Protein AF-A0A939YBM3-F1 (afdb_monomer)

pLDDT: mean 76.6, std 18.91, range [32.19, 98.06]

Foldseek 3Di:
DDPVVVVVVVVVVPPDDDDDPVPVVVVVVVVVVVVVVVVVVVVVVVVVVVVVVVVVVVVVVPDPVVVVVVVVVVVVVVVVVVVVVVPPAWDAAPPPRDIHGNPDQADPPPRHGGPNPPPPDDPDDDDDPPDPVDPPDDPQQPQPVDFLLVLLVVLCVPVPVQKDKDAFADLVVLVDDDQAGTFRMWIDHPNHTQETEHADEPCRCVDPRHVSSCVSCVVSVHYYYYDYRPGSNGSVNSNVVVVVRD

Sequence (246 aa):
MSFFDKLIKSFTNKVVDDATDKAAKAAAEEAEKKFKQDLAEAAKSAKEAEAAMDEAGKAASDIPEDDWKKAMDALKKLSELSNANASAGTKKCPACGDTVKASCKFCPSCGAPMPAAAEKPAEKPAAAPVYDEDEDVDPMYRYDGREVDDKLREVLASEFPAYTFRENVSPTEIGGTGKFMNYSFAVYKDGAPKLFMMIIGKTTTSHREYRWSKEQAQKAGVTMLNFMRHEPNSVLYIKDRLHKYL

Solvent-accessible surface area (backbone atoms only — not comparable to full-atom values): 14964 Å² total; per-residue (Å²): 136,62,74,65,62,56,53,55,57,60,57,66,75,72,75,84,85,83,90,61,76,71,59,55,53,52,52,52,53,50,51,52,52,49,51,54,49,54,53,51,50,51,52,48,53,50,52,53,51,51,52,51,51,53,51,52,49,51,58,60,70,70,55,55,71,70,58,55,50,51,52,52,51,51,53,51,52,51,52,51,53,53,59,61,65,70,63,86,48,67,40,67,38,94,88,79,62,51,83,36,57,60,86,48,65,46,38,92,87,78,64,48,73,40,82,74,78,76,73,74,78,80,78,75,78,75,76,74,78,81,70,74,90,64,96,74,75,63,81,79,67,64,79,80,85,68,57,64,70,59,48,48,52,51,46,46,62,70,77,37,70,86,44,52,74,44,67,65,38,53,52,52,83,70,74,45,88,75,76,61,44,55,28,47,32,36,33,24,48,96,86,41,75,49,37,36,31,35,74,34,59,96,64,44,79,77,36,66,30,43,49,49,30,51,52,46,34,52,74,65,72,27,50,75,47,79,45,55,70,89,50,82,68,29,65,66,58,50,48,57,56,46,67,75,71,109

Secondary structure (DSSP, 8-state):
--HHHHHHHHHHTTS--SS-HHHHHHHHHHHHHHHHHHHHHHHHHHHHHHHHHHHHHHHHHTS-HHHHHHHHHHHHHHHHHHHHHTTS-EEE-TTT--EEETT-SB-TTT-PBPPP--PPP-------------S---GGG------HHHHHHHHHHHH-TTSEEEEEE-GGGGT--S--PPEEEEEEETTEEEEEEEEE-TTGGGSHHHHHHHHHHHHTT-EEEEEETTS---HHHHHHHHHTT-

Nearest PDB structures (foldseek):
  7mns-assembly1_B  TM=8.667E-01  e=4.311E-01  Homo sapiens
  7mnt-assembly1_B  TM=7.925E-01  e=5.228E-01  Homo sapiens
  9e7f-assembly1_Ag  TM=6.690E-01  e=8.743E-01  Pyrobaculum calidifontis JCM 11548
  9dby-assembly1_M  TM=6.412E-01  e=1.559E+00  Homo sapiens
  8fz9-assembly2_B  TM=8.067E-01  e=1.462E+00  Bacillus cereus

Mean predicted aligned error: 21.18 Å

Structure (mmCIF, N/CA/C/O backbone):
data_AF-A0A939YBM3-F1
#
_entry.id   AF-A0A939YBM3-F1
#
loop_
_atom_site.group_PDB
_atom_site.id
_atom_site.type_symbol
_atom_site.label_atom_id
_atom_site.label_alt_id
_atom_site.label_comp_id
_atom_site.label_asym_id
_atom_site.label_entity_id
_atom_site.label_seq_id
_atom_site.pdbx_PDB_ins_code
_atom_site.Cartn_x
_atom_site.Cartn_y
_atom_site.Cartn_z
_atom_site.occupancy
_atom_site.B_iso_or_equiv
_atom_site.auth_seq_id
_atom_site.auth_comp_id
_atom_site.auth_asym_id
_atom_site.auth_atom_id
_atom_site.pdbx_PDB_model_num
ATOM 1 N N . MET A 1 1 ? -0.509 31.387 51.581 1.00 49.47 1 MET A N 1
ATOM 2 C CA . MET A 1 1 ? 0.525 30.594 50.876 1.00 49.47 1 MET A CA 1
ATOM 3 C C . MET A 1 1 ? -0.118 29.299 50.423 1.00 49.47 1 MET A C 1
ATOM 5 O O . MET A 1 1 ? -0.698 28.609 51.256 1.00 49.47 1 MET A O 1
ATOM 9 N N . SER A 1 2 ? -0.149 29.070 49.111 1.00 61.97 2 SER A N 1
ATOM 10 C CA . SER A 1 2 ? -1.060 28.112 48.481 1.00 61.97 2 SER A CA 1
ATOM 11 C C . SER A 1 2 ? -0.582 26.671 48.658 1.00 61.97 2 SER A C 1
ATOM 13 O O . SER A 1 2 ? 0.609 26.381 48.594 1.00 61.97 2 SER A O 1
ATOM 15 N N . PHE A 1 3 ? -1.527 25.760 48.870 1.00 56.00 3 PHE A N 1
ATOM 16 C CA . PHE A 1 3 ? -1.333 24.312 49.010 1.00 56.00 3 PHE A CA 1
ATOM 17 C C . PHE A 1 3 ? -0.525 23.693 47.847 1.00 56.00 3 PHE A C 1
ATOM 19 O O . PHE A 1 3 ? 0.223 22.737 48.043 1.00 56.00 3 PHE A O 1
ATOM 26 N N . PHE A 1 4 ? -0.582 24.318 46.668 1.00 55.09 4 PHE A N 1
ATOM 27 C CA . PHE A 1 4 ? 0.204 23.960 45.486 1.00 55.09 4 PHE A CA 1
ATOM 28 C C . PHE A 1 4 ? 1.723 24.148 45.660 1.00 55.09 4 PHE A C 1
ATOM 30 O O . PHE A 1 4 ? 2.489 23.314 45.184 1.00 55.09 4 PHE A O 1
ATOM 37 N N . ASP A 1 5 ? 2.177 25.159 46.413 1.00 57.41 5 ASP A N 1
ATOM 38 C CA . ASP A 1 5 ? 3.614 25.384 46.664 1.00 57.41 5 ASP A CA 1
ATOM 39 C C . ASP A 1 5 ? 4.226 24.289 47.543 1.00 57.41 5 ASP A C 1
ATOM 41 O O . ASP A 1 5 ? 5.408 23.960 47.421 1.00 57.41 5 ASP A O 1
ATOM 45 N N . LYS A 1 6 ? 3.420 23.694 48.432 1.00 60.22 6 LYS A N 1
ATOM 46 C CA . LYS A 1 6 ? 3.851 22.554 49.252 1.00 60.22 6 LYS A CA 1
ATOM 47 C C . LYS A 1 6 ? 3.913 21.265 48.433 1.00 60.22 6 LYS A C 1
ATOM 49 O O . LYS A 1 6 ? 4.812 20.460 48.653 1.00 60.22 6 LYS A O 1
ATOM 54 N N . LEU A 1 7 ? 3.015 21.100 47.461 1.00 58.31 7 LEU A N 1
ATOM 55 C CA . LEU A 1 7 ? 3.013 19.960 46.540 1.00 58.31 7 LEU A CA 1
ATOM 56 C C . LEU A 1 7 ? 4.212 19.992 45.585 1.00 58.31 7 LEU A C 1
ATOM 58 O O . LEU A 1 7 ? 4.885 18.976 45.424 1.00 58.31 7 LEU A O 1
ATOM 62 N N . ILE A 1 8 ? 4.547 21.166 45.041 1.00 58.09 8 ILE A N 1
ATOM 63 C CA . ILE A 1 8 ? 5.714 21.339 44.162 1.00 58.09 8 ILE A CA 1
ATOM 64 C C . ILE A 1 8 ? 7.020 21.097 44.934 1.00 58.09 8 ILE A C 1
ATOM 66 O O . ILE A 1 8 ? 7.893 20.382 44.441 1.00 58.09 8 ILE A O 1
ATOM 70 N N . LYS A 1 9 ? 7.134 21.601 46.173 1.00 57.06 9 LYS A N 1
ATOM 71 C CA . LYS A 1 9 ? 8.309 21.355 47.034 1.00 57.06 9 LYS A CA 1
ATOM 72 C C . LYS A 1 9 ? 8.440 19.904 47.501 1.00 57.06 9 LYS A C 1
ATOM 74 O O . LYS A 1 9 ? 9.553 19.441 47.728 1.00 57.06 9 LYS A O 1
ATOM 79 N N . SER A 1 10 ? 7.334 19.168 47.622 1.00 52.31 10 SER A N 1
ATOM 80 C CA . SER A 1 10 ? 7.382 17.744 47.975 1.00 52.31 10 SER A CA 1
ATOM 81 C C . SER A 1 10 ? 7.779 16.853 46.794 1.00 52.31 10 SER A C 1
ATOM 83 O O . SER A 1 10 ? 8.322 15.776 47.025 1.00 52.31 10 SER A O 1
ATOM 85 N N . PHE A 1 11 ? 7.534 17.285 45.551 1.00 46.59 11 PHE A N 1
ATOM 86 C CA . PHE A 1 11 ? 7.941 16.547 44.349 1.00 46.59 11 PHE A CA 1
ATOM 87 C C . PHE A 1 11 ? 9.395 16.814 43.939 1.00 46.59 11 PHE A C 1
ATOM 89 O O . PHE A 1 11 ? 10.042 15.933 43.382 1.00 46.59 11 PHE A O 1
ATOM 96 N N . THR A 1 12 ? 9.943 17.988 44.264 1.00 46.62 12 THR A N 1
ATOM 97 C CA . THR A 1 12 ? 11.345 18.326 43.952 1.00 46.62 12 THR A CA 1
ATOM 98 C C . THR A 1 12 ? 12.361 17.628 44.859 1.00 46.62 12 THR A C 1
ATOM 100 O O . THR A 1 12 ? 13.500 17.449 44.451 1.00 46.62 12 THR A O 1
ATOM 103 N N . ASN A 1 13 ? 11.954 17.142 46.035 1.00 46.09 13 ASN A N 1
ATOM 104 C CA . ASN A 1 13 ? 12.838 16.396 46.940 1.00 46.09 13 ASN A CA 1
ATOM 105 C C . ASN A 1 13 ? 12.847 14.873 46.708 1.00 46.09 13 ASN A C 1
ATOM 107 O O . ASN A 1 13 ? 13.361 14.141 47.550 1.00 46.09 13 ASN A O 1
ATOM 111 N N . LYS A 1 14 ? 12.288 14.371 45.595 1.00 45.28 14 LYS A N 1
ATOM 112 C CA . LYS A 1 14 ? 12.284 12.926 45.296 1.00 45.28 14 LYS A CA 1
ATOM 113 C C . LYS A 1 14 ? 12.665 12.560 43.859 1.00 45.28 14 LYS A C 1
ATOM 115 O O . LYS A 1 14 ? 12.187 11.554 43.347 1.00 45.28 14 LYS A O 1
ATOM 120 N N . VAL A 1 15 ? 13.532 13.351 43.224 1.00 39.66 15 VAL A N 1
ATOM 121 C CA . VAL A 1 15 ? 14.290 12.921 42.035 1.00 39.66 15 VAL A CA 1
ATOM 122 C C . VAL A 1 15 ? 15.682 13.553 42.070 1.00 39.66 15 VAL A C 1
ATOM 124 O O . VAL A 1 15 ? 16.022 14.380 41.237 1.00 39.66 15 VAL A O 1
ATOM 127 N N . VAL A 1 16 ? 16.482 13.184 43.066 1.00 41.38 16 VAL A N 1
ATOM 128 C CA . VAL A 1 16 ? 17.933 13.084 42.884 1.00 41.38 16 VAL A CA 1
ATOM 129 C C . VAL A 1 16 ? 18.364 11.858 43.672 1.00 41.38 16 VAL A C 1
ATOM 131 O O . VAL A 1 16 ? 18.653 11.962 44.854 1.00 41.38 16 VAL A O 1
ATOM 134 N N . ASP A 1 17 ? 18.329 10.706 43.010 1.00 40.97 17 ASP A N 1
ATOM 135 C CA . ASP A 1 17 ? 19.323 9.663 43.223 1.00 40.97 17 ASP A CA 1
ATOM 136 C C . ASP A 1 17 ? 19.681 9.067 41.852 1.00 40.97 17 ASP A C 1
ATOM 138 O O . ASP A 1 17 ? 18.882 8.411 41.188 1.00 40.97 17 ASP A O 1
ATOM 142 N N . ASP A 1 18 ? 20.917 9.396 41.483 1.00 39.72 18 ASP A N 1
ATOM 143 C CA . ASP A 1 18 ? 21.893 8.674 40.672 1.00 39.72 18 ASP A CA 1
ATOM 144 C C . ASP A 1 18 ? 21.919 8.713 39.124 1.00 39.72 18 ASP A C 1
ATOM 146 O O . ASP A 1 18 ? 21.023 8.275 38.409 1.00 39.72 18 ASP A O 1
ATOM 150 N N . ALA A 1 19 ? 23.091 9.175 38.658 1.00 45.78 19 ALA A N 1
ATOM 151 C CA . ALA A 1 19 ? 23.739 9.073 37.347 1.00 45.78 19 ALA A CA 1
ATOM 152 C C . ALA A 1 19 ? 23.055 9.674 36.091 1.00 45.78 19 ALA A C 1
ATOM 154 O O . ALA A 1 19 ? 22.265 9.004 35.435 1.00 45.78 19 ALA A O 1
ATOM 155 N N . THR A 1 20 ? 23.492 10.885 35.670 1.00 49.16 20 THR A N 1
ATOM 156 C CA . THR A 1 20 ? 23.921 11.278 34.280 1.00 49.16 20 THR A CA 1
ATOM 157 C C . THR A 1 20 ? 23.831 12.787 33.925 1.00 49.16 20 THR A C 1
ATOM 159 O O . THR A 1 20 ? 23.745 13.154 32.756 1.00 49.16 20 THR A O 1
ATOM 162 N N . ASP A 1 21 ? 23.963 13.725 34.866 1.00 57.09 21 ASP A N 1
ATOM 163 C CA . ASP A 1 21 ? 23.805 15.163 34.540 1.00 57.09 21 ASP A CA 1
ATOM 164 C C . ASP A 1 21 ? 24.901 15.787 33.641 1.00 57.09 21 ASP A C 1
ATOM 166 O O . ASP A 1 21 ? 24.661 16.754 32.917 1.00 57.09 21 ASP A O 1
ATOM 170 N N . LYS A 1 22 ? 26.123 15.238 33.620 1.00 56.34 22 LYS A N 1
ATOM 171 C CA . LYS A 1 22 ? 27.228 15.826 32.832 1.00 56.34 22 LYS A CA 1
ATOM 172 C C . LYS A 1 22 ? 27.225 15.394 31.358 1.00 56.34 22 LYS A C 1
ATOM 174 O O . LYS A 1 22 ? 27.637 16.167 30.496 1.00 56.34 22 LYS A O 1
ATOM 179 N N . ALA A 1 23 ? 26.732 14.188 31.068 1.00 55.66 23 ALA A N 1
ATOM 180 C CA . ALA A 1 23 ? 26.641 13.648 29.710 1.00 55.66 23 ALA A CA 1
ATOM 181 C C . ALA A 1 23 ? 25.424 14.203 28.952 1.00 55.66 23 ALA A C 1
ATOM 183 O O . ALA A 1 23 ? 25.541 14.540 27.778 1.00 55.66 23 ALA A O 1
ATOM 184 N N . ALA A 1 24 ? 24.287 14.383 29.634 1.00 56.78 24 ALA A N 1
ATOM 185 C CA . ALA A 1 24 ? 23.080 14.951 29.033 1.00 56.78 24 ALA A CA 1
ATOM 186 C C . ALA A 1 24 ? 23.275 16.414 28.594 1.00 56.78 24 ALA A C 1
ATOM 188 O O . ALA A 1 24 ? 22.814 16.812 27.526 1.00 56.78 24 ALA A O 1
ATOM 189 N N . LYS A 1 25 ? 24.017 17.206 29.381 1.00 61.66 25 LYS A N 1
ATOM 190 C CA . LYS A 1 25 ? 24.296 18.612 29.060 1.00 61.66 25 LYS A CA 1
ATOM 191 C C . LYS A 1 25 ? 25.280 18.766 27.895 1.00 61.66 25 LYS A C 1
ATOM 193 O O . LYS A 1 25 ? 25.045 19.590 27.020 1.00 61.66 25 LYS A O 1
ATOM 198 N N . ALA A 1 26 ? 26.317 17.925 27.841 1.00 64.88 26 ALA A N 1
ATOM 199 C CA . ALA A 1 26 ? 27.248 17.878 26.712 1.00 64.88 26 ALA A CA 1
ATOM 200 C C . ALA A 1 26 ? 26.564 17.402 25.416 1.00 64.88 26 ALA A C 1
ATOM 202 O O . ALA A 1 26 ? 26.774 17.993 24.360 1.00 64.88 26 ALA A O 1
ATOM 203 N N . ALA A 1 27 ? 25.680 16.400 25.503 1.00 62.81 27 ALA A N 1
ATOM 204 C CA . ALA A 1 27 ? 24.913 15.909 24.359 1.00 62.81 27 ALA A CA 1
ATOM 205 C C . ALA A 1 27 ? 23.913 16.951 23.822 1.00 62.81 27 ALA A C 1
ATOM 207 O O . ALA A 1 27 ? 23.711 17.042 22.613 1.00 62.81 27 ALA A O 1
ATOM 208 N N . ALA A 1 28 ? 23.312 17.765 24.698 1.00 66.25 28 ALA A N 1
ATOM 209 C CA . ALA A 1 28 ? 22.432 18.858 24.288 1.00 66.25 28 ALA A CA 1
ATOM 210 C C . ALA A 1 28 ? 23.196 19.979 23.556 1.00 66.25 28 ALA A C 1
ATOM 212 O O . ALA A 1 28 ? 22.730 20.473 22.530 1.00 66.25 28 ALA A O 1
ATOM 213 N N . GLU A 1 29 ? 24.389 20.338 24.037 1.00 74.94 29 GLU A N 1
ATOM 214 C CA . GLU A 1 29 ? 25.248 21.360 23.421 1.00 74.94 29 GLU A CA 1
ATOM 215 C C . GLU A 1 29 ? 25.800 20.898 22.058 1.00 74.94 29 GLU A C 1
ATOM 217 O O . GLU A 1 29 ? 25.858 21.666 21.093 1.00 74.94 29 GLU A O 1
ATOM 222 N N . GLU A 1 30 ? 26.140 19.611 21.944 1.00 76.31 30 GLU A N 1
ATOM 223 C CA . GLU A 1 30 ? 26.577 18.992 20.693 1.00 76.31 30 GLU A CA 1
ATOM 224 C C . GLU A 1 30 ? 25.433 18.886 19.670 1.00 76.31 30 GLU A C 1
ATOM 226 O O . GLU A 1 30 ? 25.630 19.192 18.490 1.00 76.31 30 GLU A O 1
ATOM 231 N N . ALA A 1 31 ? 24.217 18.549 20.115 1.00 76.19 31 ALA A N 1
ATOM 232 C CA . ALA A 1 31 ? 23.029 18.533 19.265 1.00 76.19 31 ALA A CA 1
ATOM 233 C C . ALA A 1 31 ? 22.668 19.933 18.739 1.00 76.19 31 ALA A C 1
ATOM 235 O O . ALA A 1 31 ? 22.334 20.078 17.562 1.00 76.19 31 ALA A O 1
ATOM 236 N N . GLU A 1 32 ? 22.788 20.976 19.566 1.00 80.50 32 GLU A N 1
ATOM 237 C CA . GLU A 1 32 ? 22.545 22.360 19.143 1.00 80.50 32 GLU A CA 1
ATOM 238 C C . GLU A 1 32 ? 23.589 22.834 18.120 1.00 80.50 32 GLU A C 1
ATOM 240 O O . GLU A 1 32 ? 23.249 23.474 17.119 1.00 80.50 32 GLU A O 1
ATOM 245 N N . LYS A 1 33 ? 24.865 22.484 18.329 1.00 85.62 33 LYS A N 1
ATOM 246 C CA . LYS A 1 33 ? 25.942 22.798 17.383 1.00 85.62 33 LYS A CA 1
ATOM 247 C C . LYS A 1 33 ? 25.729 22.100 16.041 1.00 85.62 33 LYS A C 1
ATOM 249 O O . LYS A 1 33 ? 25.867 22.747 15.003 1.00 85.62 33 LYS A O 1
ATOM 254 N N . LYS A 1 34 ? 25.349 20.820 16.062 1.00 85.88 34 LYS A N 1
ATOM 255 C CA . LYS A 1 34 ? 25.045 20.049 14.854 1.00 85.88 34 LYS A CA 1
ATOM 256 C C . LYS A 1 34 ? 23.842 20.626 14.109 1.00 85.88 34 LYS A C 1
ATOM 258 O O . LYS A 1 34 ? 23.932 20.865 12.914 1.00 85.88 34 LYS A O 1
ATOM 263 N N . PHE A 1 35 ? 22.770 20.976 14.818 1.00 81.12 35 PHE A N 1
ATOM 264 C CA . PHE A 1 35 ? 21.595 21.601 14.209 1.00 81.12 35 PHE A CA 1
ATOM 265 C C . PHE A 1 35 ? 21.923 22.945 13.538 1.00 81.12 35 PHE A C 1
ATOM 267 O O . PHE A 1 35 ? 21.452 23.226 12.439 1.00 81.12 35 PHE A O 1
ATOM 274 N N . LYS A 1 36 ? 22.773 23.771 14.162 1.00 86.56 36 LYS A N 1
ATOM 275 C CA . LYS A 1 36 ? 23.248 25.031 13.565 1.00 86.56 36 LYS A CA 1
ATOM 276 C C . LYS A 1 36 ? 24.125 24.803 12.329 1.00 86.56 36 LYS A C 1
ATOM 278 O O . LYS A 1 36 ? 24.042 25.592 11.389 1.00 86.56 36 LYS A O 1
ATOM 283 N N . GLN A 1 37 ? 24.945 23.751 12.319 1.00 85.56 37 GLN A N 1
ATOM 284 C CA . GLN A 1 37 ? 25.736 23.362 11.148 1.00 85.56 37 GLN A CA 1
ATOM 285 C C . GLN A 1 37 ? 24.839 22.880 10.001 1.00 85.56 37 GLN A C 1
ATOM 287 O O . GLN A 1 37 ? 24.958 23.402 8.894 1.00 85.56 37 GLN A O 1
ATOM 292 N N . ASP A 1 38 ? 23.882 21.996 10.286 1.00 86.56 38 ASP A N 1
ATOM 293 C CA . ASP A 1 38 ? 22.931 21.473 9.299 1.00 86.56 38 ASP A CA 1
ATOM 294 C C . ASP A 1 38 ? 22.070 22.604 8.695 1.00 86.56 38 ASP A C 1
ATOM 296 O O . ASP A 1 38 ? 21.838 22.647 7.487 1.00 86.56 38 ASP A O 1
ATOM 300 N N . LEU A 1 39 ? 21.649 23.582 9.511 1.00 84.75 39 LEU A N 1
ATOM 301 C CA . LEU A 1 39 ? 20.911 24.763 9.044 1.00 84.75 39 LEU A CA 1
ATOM 302 C C . LEU A 1 39 ? 21.762 25.654 8.119 1.00 84.75 39 LEU A C 1
ATOM 304 O O . LEU A 1 39 ? 21.254 26.193 7.135 1.00 84.75 39 LEU A O 1
ATOM 308 N N . ALA A 1 40 ? 23.054 25.816 8.419 1.00 86.19 40 ALA A N 1
ATOM 309 C CA . ALA A 1 40 ? 23.971 26.603 7.597 1.00 86.19 40 ALA A CA 1
ATOM 310 C C . ALA A 1 40 ? 24.269 25.920 6.250 1.00 86.19 40 ALA A C 1
ATOM 312 O O . ALA A 1 40 ? 24.340 26.592 5.219 1.00 86.19 40 ALA A O 1
ATOM 313 N N . GLU A 1 41 ? 24.390 24.593 6.238 1.00 83.94 41 GLU A N 1
ATOM 314 C CA . GLU A 1 41 ? 24.587 23.800 5.021 1.00 83.94 41 GLU A CA 1
ATOM 315 C C . GLU A 1 41 ? 23.324 23.775 4.143 1.00 83.94 41 GLU A C 1
ATOM 317 O O . GLU A 1 41 ? 23.394 23.966 2.923 1.00 83.94 41 GLU A O 1
ATOM 322 N N . ALA A 1 42 ? 22.144 23.671 4.761 1.00 74.19 42 ALA A N 1
ATOM 323 C CA . ALA A 1 42 ? 20.861 23.824 4.078 1.00 74.19 42 ALA A CA 1
ATOM 324 C C . ALA A 1 42 ? 20.692 25.231 3.467 1.00 74.19 42 ALA A C 1
ATOM 326 O O . ALA A 1 42 ? 20.237 25.373 2.334 1.00 74.19 42 ALA A O 1
ATOM 327 N N . ALA A 1 43 ? 21.113 26.285 4.173 1.00 82.50 43 ALA A N 1
ATOM 328 C CA . ALA A 1 43 ? 21.073 27.650 3.644 1.00 82.50 43 ALA A CA 1
ATOM 329 C C . ALA A 1 43 ? 22.050 27.862 2.473 1.00 82.50 43 ALA A C 1
ATOM 331 O O . ALA A 1 43 ? 21.748 28.608 1.539 1.00 82.50 43 ALA A O 1
ATOM 332 N N . LYS A 1 44 ? 23.217 27.207 2.500 1.00 83.44 44 LYS A N 1
ATOM 333 C CA . LYS A 1 44 ? 24.198 27.264 1.410 1.00 83.44 44 LYS A CA 1
ATOM 334 C C . LYS A 1 44 ? 23.683 26.557 0.155 1.00 83.44 44 LYS A C 1
ATOM 336 O O . LYS A 1 44 ? 23.694 27.155 -0.916 1.00 83.44 44 LYS A O 1
ATOM 341 N N . SER A 1 45 ? 23.163 25.339 0.303 1.00 74.62 45 SER A N 1
ATOM 342 C CA . SER A 1 45 ? 22.581 24.579 -0.812 1.00 74.62 45 SER A CA 1
ATOM 343 C C . SER A 1 45 ? 21.351 25.265 -1.415 1.00 74.62 45 SER A C 1
ATOM 345 O O . SER A 1 45 ? 21.175 25.236 -2.630 1.00 74.62 45 SER A O 1
ATOM 347 N N . ALA A 1 46 ? 20.545 25.965 -0.608 1.00 74.50 46 ALA A N 1
ATOM 348 C CA . ALA A 1 46 ? 19.441 26.782 -1.113 1.00 74.50 46 ALA A CA 1
ATOM 349 C C . ALA A 1 46 ? 19.923 27.943 -2.006 1.00 74.50 46 ALA A C 1
ATOM 351 O O . ALA A 1 46 ? 19.359 28.157 -3.076 1.00 74.50 46 ALA A O 1
ATOM 352 N N . LYS A 1 47 ? 20.995 28.649 -1.616 1.00 76.88 47 LYS A N 1
ATOM 353 C CA . LYS A 1 47 ? 21.592 29.716 -2.443 1.00 76.88 47 LYS A CA 1
ATOM 354 C C . LYS A 1 47 ? 22.240 29.184 -3.720 1.00 76.88 47 LYS A C 1
ATOM 356 O O . LYS A 1 47 ? 22.148 29.824 -4.761 1.00 76.88 47 LYS A O 1
ATOM 361 N N . GLU A 1 48 ? 22.893 28.027 -3.649 1.00 79.25 48 GLU A N 1
ATOM 362 C CA . GLU A 1 48 ? 23.478 27.368 -4.823 1.00 79.25 48 GLU A CA 1
ATOM 363 C C . GLU A 1 48 ? 22.383 26.907 -5.804 1.00 79.25 48 GLU A C 1
ATOM 365 O O . GLU A 1 48 ? 22.529 27.084 -7.012 1.00 79.25 48 GLU A O 1
ATOM 370 N N . ALA A 1 49 ? 21.250 26.401 -5.303 1.00 67.75 49 ALA A N 1
ATOM 371 C CA . ALA A 1 49 ? 20.095 26.047 -6.127 1.00 67.75 49 ALA A CA 1
ATOM 372 C C . ALA A 1 49 ? 19.430 27.276 -6.771 1.00 67.75 49 ALA A C 1
ATOM 374 O O . ALA A 1 49 ? 19.047 27.219 -7.937 1.00 67.75 49 ALA A O 1
ATOM 375 N N . GLU A 1 50 ? 19.320 28.389 -6.042 1.00 71.69 50 GLU A N 1
ATOM 376 C CA . GLU A 1 50 ? 18.807 29.656 -6.574 1.00 71.69 50 GLU A CA 1
ATOM 377 C C . GLU A 1 50 ? 19.714 30.204 -7.687 1.00 71.69 50 GLU A C 1
ATOM 379 O O . GLU A 1 50 ? 19.223 30.547 -8.761 1.00 71.69 50 GLU A O 1
ATOM 384 N N . ALA A 1 51 ? 21.038 30.183 -7.491 1.00 76.06 51 ALA A N 1
ATOM 385 C CA . ALA A 1 51 ? 22.005 30.567 -8.521 1.00 76.06 51 ALA A CA 1
ATOM 386 C C . ALA A 1 51 ? 21.923 29.665 -9.766 1.00 76.06 51 ALA A C 1
ATOM 388 O O . ALA A 1 51 ? 21.953 30.169 -10.887 1.00 76.06 51 ALA A O 1
ATOM 389 N N . ALA A 1 52 ? 21.746 28.351 -9.585 1.00 68.75 52 ALA A N 1
ATOM 390 C CA . ALA A 1 52 ? 21.575 27.413 -10.693 1.00 68.75 52 ALA A CA 1
ATOM 391 C C . ALA A 1 52 ? 20.258 27.634 -11.462 1.00 68.75 52 ALA A C 1
ATOM 393 O O . ALA A 1 52 ? 20.228 27.479 -12.683 1.00 68.75 52 ALA A O 1
ATOM 394 N N . MET A 1 53 ? 19.170 28.016 -10.780 1.00 67.25 53 MET A N 1
ATOM 395 C CA . MET A 1 53 ? 17.913 28.376 -11.447 1.00 67.25 53 MET A CA 1
ATOM 396 C C . MET A 1 53 ? 18.009 29.711 -12.194 1.00 67.25 53 MET A C 1
ATOM 398 O O . MET A 1 53 ? 17.437 29.830 -13.276 1.00 67.25 53 MET A O 1
ATOM 402 N N . ASP A 1 54 ? 18.760 30.684 -11.673 1.00 71.25 54 ASP A N 1
ATOM 403 C CA . ASP A 1 54 ? 19.006 31.966 -12.347 1.00 71.25 54 ASP A CA 1
ATOM 404 C C . ASP A 1 54 ? 19.908 31.794 -13.587 1.00 71.25 54 ASP A C 1
ATOM 406 O O . ASP A 1 54 ? 19.677 32.400 -14.635 1.00 71.25 54 ASP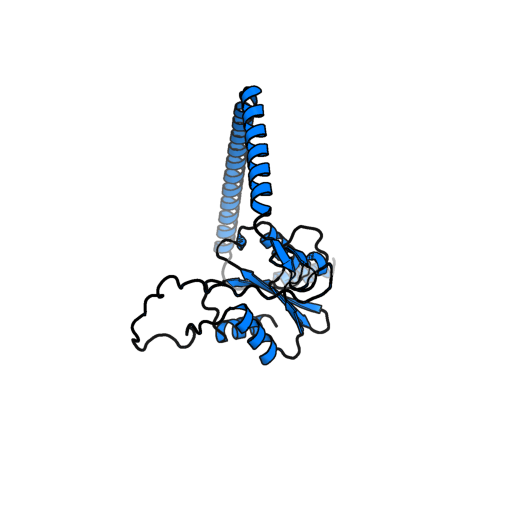 A O 1
ATOM 410 N N . GLU A 1 55 ? 20.901 30.903 -13.514 1.00 66.94 55 GLU A N 1
ATOM 411 C CA . GLU A 1 55 ? 21.768 30.540 -14.642 1.00 66.94 55 GLU A CA 1
ATOM 412 C C . GLU A 1 55 ? 21.012 29.742 -15.719 1.00 66.94 55 GLU A C 1
ATOM 414 O O . GLU A 1 55 ? 21.128 30.041 -16.909 1.00 66.94 55 GLU A O 1
ATOM 419 N N . ALA A 1 56 ? 20.148 28.800 -15.320 1.00 60.78 56 ALA A N 1
ATOM 420 C CA . ALA A 1 56 ? 19.250 28.101 -16.239 1.00 60.78 56 ALA A CA 1
ATOM 421 C C . ALA A 1 56 ? 18.213 29.045 -16.876 1.00 60.78 56 ALA A C 1
ATOM 423 O O . ALA A 1 56 ? 17.867 28.879 -18.046 1.00 60.78 56 ALA A O 1
ATOM 424 N N . GLY A 1 57 ? 17.745 30.054 -16.134 1.00 64.62 57 GLY A N 1
ATOM 425 C CA . GLY A 1 57 ? 16.868 31.107 -16.644 1.00 64.62 57 GLY A CA 1
ATOM 426 C C . GLY A 1 57 ? 17.538 31.959 -17.723 1.00 64.62 57 GLY A C 1
ATOM 427 O O . GLY A 1 57 ? 16.931 32.202 -18.765 1.00 64.62 57 GLY A O 1
ATOM 428 N N . LYS A 1 58 ? 18.809 32.338 -17.524 1.00 66.25 58 LYS A N 1
ATOM 429 C CA . LYS A 1 58 ? 19.614 33.061 -18.529 1.00 66.25 58 LYS A CA 1
ATOM 430 C C . LYS A 1 58 ? 19.881 32.210 -19.770 1.00 66.25 58 LYS A C 1
ATOM 432 O O . LYS A 1 58 ? 19.658 32.668 -20.887 1.00 66.25 58 LYS A O 1
ATOM 437 N N . ALA A 1 59 ? 20.250 30.942 -19.583 1.00 60.22 59 ALA A N 1
ATOM 438 C CA . ALA A 1 59 ? 20.435 30.007 -20.691 1.00 60.2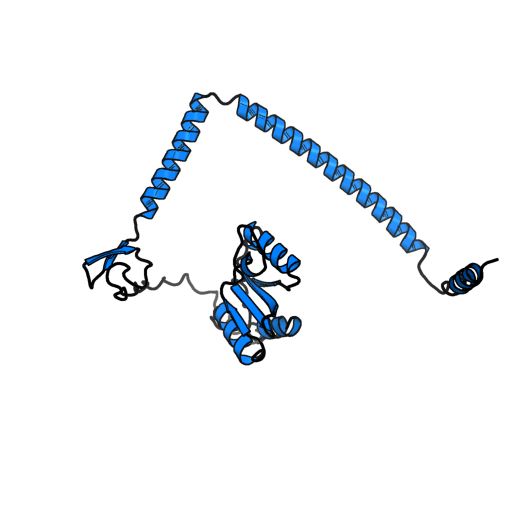2 59 ALA A CA 1
ATOM 439 C C . ALA A 1 59 ? 19.141 29.776 -21.492 1.00 60.22 59 ALA A C 1
ATOM 441 O O . ALA A 1 59 ? 19.206 29.588 -22.701 1.00 60.22 59 ALA A O 1
ATOM 442 N N . ALA A 1 60 ? 17.970 29.818 -20.843 1.00 57.31 60 ALA A N 1
ATOM 443 C CA . ALA A 1 60 ? 16.671 29.730 -21.507 1.00 57.31 60 ALA A CA 1
ATOM 444 C C . ALA A 1 60 ? 16.278 31.023 -22.247 1.00 57.31 60 ALA A C 1
ATOM 446 O O . ALA A 1 60 ? 15.586 30.942 -23.262 1.00 57.31 60 ALA A O 1
ATOM 447 N N . SER A 1 61 ? 16.720 32.199 -21.777 1.00 61.06 61 SER A N 1
ATOM 448 C CA . SER A 1 61 ? 16.470 33.481 -22.454 1.00 61.06 61 SER A CA 1
ATOM 449 C C . SER A 1 61 ? 17.345 33.723 -23.688 1.00 61.06 61 SER A C 1
ATOM 451 O O . SER A 1 61 ? 16.958 34.516 -24.540 1.00 61.06 61 SER A O 1
ATOM 453 N N . ASP A 1 62 ? 18.477 33.023 -23.807 1.00 61.59 62 ASP A N 1
ATOM 454 C CA . ASP A 1 62 ? 19.390 33.113 -24.958 1.00 61.59 62 ASP A CA 1
ATOM 455 C C . ASP A 1 62 ? 19.085 32.087 -26.068 1.00 61.59 62 ASP A C 1
ATOM 457 O O . ASP A 1 62 ? 19.795 32.031 -27.073 1.00 61.59 62 ASP A O 1
ATOM 461 N N . ILE A 1 63 ? 18.034 31.269 -25.922 1.00 61.44 63 ILE A N 1
ATOM 462 C CA . ILE A 1 63 ? 17.618 30.316 -26.962 1.00 61.44 63 ILE A CA 1
ATOM 463 C C . ILE A 1 63 ? 16.909 31.097 -28.080 1.00 61.44 63 ILE A C 1
ATOM 465 O O . ILE A 1 63 ? 15.844 31.669 -27.832 1.00 61.44 63 ILE A O 1
ATOM 469 N N . PRO A 1 64 ? 17.433 31.107 -29.322 1.00 72.56 64 PRO A N 1
ATOM 470 C CA . PRO A 1 64 ? 16.759 31.754 -30.444 1.00 72.56 64 PRO A CA 1
AT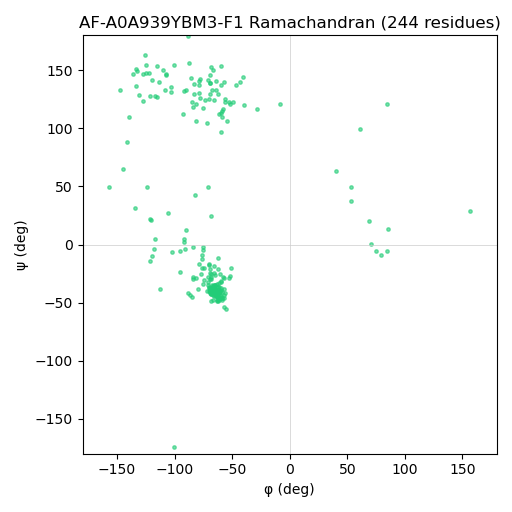OM 471 C C . PRO A 1 64 ? 15.352 31.169 -30.646 1.00 72.56 64 PRO A C 1
ATOM 473 O O . PRO A 1 64 ? 15.169 29.953 -30.571 1.00 72.56 64 PRO A O 1
ATOM 476 N N . GLU A 1 65 ? 14.352 32.006 -30.952 1.00 65.81 65 GLU A N 1
ATOM 477 C CA . GLU A 1 65 ? 12.948 31.571 -31.124 1.00 65.81 65 GLU A CA 1
ATOM 478 C C . GLU A 1 65 ? 12.783 30.412 -32.129 1.00 65.81 65 GLU A C 1
ATOM 480 O O . GLU A 1 65 ? 11.881 29.579 -31.996 1.00 65.81 65 GLU A O 1
ATOM 485 N N . ASP A 1 66 ? 13.676 30.326 -33.117 1.00 71.75 66 ASP A N 1
ATOM 486 C CA . ASP A 1 66 ? 13.697 29.252 -34.110 1.00 71.75 66 ASP A CA 1
ATOM 487 C C . ASP A 1 66 ? 14.102 27.892 -33.526 1.00 71.75 66 ASP A C 1
ATOM 489 O O . ASP A 1 66 ? 13.625 26.856 -33.994 1.00 71.75 66 ASP A O 1
ATOM 493 N N . ASP A 1 67 ? 14.922 27.863 -32.478 1.00 72.75 67 ASP A N 1
ATOM 494 C CA . ASP A 1 67 ? 15.307 26.624 -31.803 1.00 72.75 67 ASP A CA 1
ATOM 495 C C . ASP A 1 67 ? 14.232 26.170 -30.803 1.00 72.75 67 ASP A C 1
ATOM 497 O O . ASP A 1 67 ? 13.996 24.966 -30.665 1.00 72.75 67 ASP A O 1
ATOM 501 N N . TRP A 1 68 ? 13.468 27.104 -30.220 1.00 70.12 68 TRP A N 1
ATOM 502 C CA . TRP A 1 68 ? 12.253 26.779 -29.458 1.00 70.12 68 TRP A CA 1
ATOM 503 C C . TRP A 1 68 ? 11.175 26.142 -30.344 1.00 70.12 68 TRP A C 1
ATOM 505 O O . TRP A 1 68 ? 10.586 25.121 -29.979 1.00 70.12 68 TRP A O 1
ATOM 515 N N . LYS A 1 69 ? 10.951 26.689 -31.548 1.00 79.88 69 LYS A N 1
ATOM 516 C CA . LYS A 1 69 ? 10.025 26.098 -32.530 1.00 79.88 69 LYS A CA 1
ATOM 517 C C . LYS A 1 69 ? 10.453 24.689 -32.931 1.00 79.88 69 LYS A C 1
ATOM 519 O O . LYS A 1 69 ? 9.629 23.780 -32.886 1.00 79.88 69 LYS A O 1
ATOM 524 N N . LYS A 1 70 ? 11.740 24.473 -33.228 1.00 81.62 70 LYS A N 1
ATOM 525 C CA . LYS A 1 70 ? 12.270 23.132 -33.537 1.00 81.62 70 LYS A CA 1
ATOM 526 C C . LYS A 1 70 ? 12.087 22.150 -32.378 1.00 81.62 70 LYS A C 1
ATOM 528 O O . LYS A 1 70 ? 11.731 20.998 -32.619 1.00 81.62 70 LYS A O 1
ATOM 533 N N . ALA A 1 71 ? 12.300 22.585 -31.135 1.00 78.00 71 ALA A N 1
ATOM 534 C CA . ALA A 1 71 ? 12.107 21.744 -29.954 1.00 78.00 71 ALA A CA 1
ATOM 535 C C . ALA A 1 71 ? 10.630 21.364 -29.749 1.00 78.00 71 ALA A C 1
ATOM 537 O O . ALA A 1 71 ? 10.316 20.199 -29.500 1.00 78.00 71 ALA A O 1
ATOM 538 N N . MET A 1 72 ? 9.713 22.319 -29.922 1.00 81.94 72 MET A N 1
ATOM 539 C CA . MET A 1 72 ? 8.270 22.080 -29.827 1.00 81.94 72 MET A CA 1
ATOM 540 C C . MET A 1 72 ? 7.751 21.185 -30.962 1.00 81.94 72 MET A C 1
ATOM 542 O O . MET A 1 72 ? 6.950 20.282 -30.711 1.00 81.94 72 MET A O 1
ATOM 546 N N . ASP A 1 73 ? 8.254 21.362 -32.185 1.00 85.19 73 ASP A N 1
ATOM 547 C CA . ASP A 1 73 ? 7.937 20.494 -33.324 1.00 85.19 73 ASP A CA 1
ATOM 548 C C . ASP A 1 73 ? 8.479 19.073 -33.127 1.00 85.19 73 ASP A C 1
ATOM 550 O O . ASP A 1 73 ? 7.790 18.095 -33.431 1.00 85.19 73 ASP A O 1
ATOM 554 N N . ALA 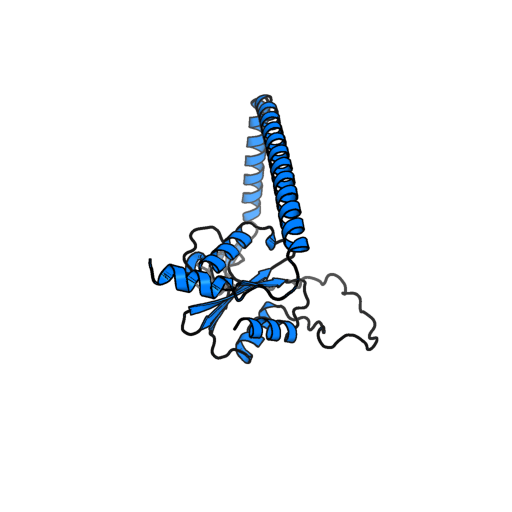A 1 74 ? 9.678 18.927 -32.553 1.00 81.62 74 ALA A N 1
ATOM 555 C CA . ALA A 1 74 ? 10.226 17.625 -32.188 1.00 81.62 74 ALA A CA 1
ATOM 556 C C . ALA A 1 74 ? 9.369 16.928 -31.117 1.00 81.62 74 ALA A C 1
ATOM 558 O O . ALA A 1 74 ? 9.086 15.735 -31.244 1.00 81.62 74 ALA A O 1
ATOM 559 N N . LEU A 1 75 ? 8.891 17.667 -30.108 1.00 83.69 75 LEU A N 1
ATOM 560 C CA . LEU A 1 75 ? 8.009 17.142 -29.061 1.00 83.69 75 LEU A CA 1
ATOM 561 C C . LEU A 1 75 ? 6.659 16.684 -29.634 1.00 83.69 75 LEU A C 1
ATOM 563 O O . LEU A 1 75 ? 6.165 15.601 -29.307 1.00 83.69 75 LEU A O 1
ATOM 567 N N . LYS A 1 76 ? 6.085 17.482 -30.543 1.00 86.62 76 LYS A N 1
ATOM 568 C CA . LYS A 1 76 ? 4.842 17.156 -31.246 1.00 86.62 76 LYS A CA 1
ATOM 569 C C . LYS A 1 76 ? 5.006 15.895 -32.094 1.00 86.62 76 LYS A C 1
ATOM 571 O O . LYS A 1 76 ? 4.209 14.967 -31.958 1.00 86.62 76 LYS A O 1
ATOM 576 N N . LYS A 1 77 ? 6.086 15.799 -32.870 1.00 82.94 77 LYS A N 1
ATOM 577 C CA . LYS A 1 77 ? 6.401 14.624 -33.694 1.00 82.94 77 LYS A CA 1
ATOM 578 C C . LYS A 1 77 ? 6.615 13.361 -32.854 1.00 82.94 77 LYS A C 1
ATOM 580 O O . LYS A 1 77 ? 6.181 12.279 -33.243 1.00 82.94 77 LYS A O 1
ATOM 585 N N . LEU A 1 78 ? 7.220 13.489 -31.670 1.00 78.75 78 LEU A N 1
ATOM 586 C CA . LEU A 1 78 ? 7.366 12.384 -30.719 1.00 78.75 78 LEU A CA 1
ATOM 587 C C . LEU A 1 78 ? 6.001 11.902 -30.194 1.00 78.75 78 LEU A C 1
ATOM 589 O O . LEU A 1 78 ? 5.758 10.698 -30.099 1.00 78.75 78 LEU A O 1
ATOM 593 N N . SER A 1 79 ? 5.089 12.836 -29.902 1.00 76.06 79 SER A N 1
ATOM 594 C CA . SER A 1 79 ? 3.726 12.515 -29.462 1.00 76.06 79 SER A CA 1
ATOM 595 C C . SER A 1 79 ? 2.893 11.838 -30.560 1.00 76.06 79 SER A C 1
ATOM 597 O O . SER A 1 79 ? 2.136 10.908 -30.283 1.00 76.06 79 SER A O 1
ATOM 599 N N . GLU A 1 80 ? 3.085 12.228 -31.822 1.00 78.31 80 GLU A N 1
ATOM 600 C CA . GLU A 1 80 ? 2.426 11.624 -32.984 1.00 78.31 80 GLU A CA 1
ATOM 601 C C . GLU A 1 80 ? 2.926 10.194 -33.240 1.00 78.31 80 GLU A C 1
ATOM 603 O O . GLU A 1 80 ? 2.117 9.291 -33.452 1.00 78.31 80 GLU A O 1
ATOM 608 N N . LEU A 1 81 ? 4.236 9.950 -33.125 1.00 70.44 81 LEU A N 1
ATOM 609 C CA . LEU A 1 81 ? 4.818 8.604 -33.222 1.00 70.44 81 LEU A CA 1
ATOM 610 C C . LEU A 1 81 ? 4.360 7.687 -32.076 1.00 70.44 81 LEU A C 1
ATOM 612 O O . LEU A 1 81 ? 4.055 6.515 -32.300 1.00 70.44 81 LEU A O 1
ATOM 616 N N . SER A 1 82 ? 4.247 8.228 -30.860 1.00 70.12 82 SER A N 1
ATOM 617 C CA . SER A 1 82 ? 3.670 7.538 -29.697 1.00 70.12 82 SER A CA 1
ATOM 618 C C . SER A 1 82 ? 2.220 7.107 -29.953 1.00 70.12 82 SER A C 1
ATOM 620 O O . SER A 1 82 ? 1.852 5.957 -29.710 1.00 70.12 82 SER A O 1
ATOM 622 N N . ASN A 1 83 ? 1.402 8.003 -30.510 1.00 58.44 83 ASN A N 1
ATOM 623 C CA . ASN A 1 83 ? 0.003 7.716 -30.828 1.00 58.44 83 ASN A CA 1
ATOM 624 C C . ASN A 1 83 ? -0.151 6.753 -32.016 1.00 58.44 83 ASN A C 1
ATOM 626 O O . ASN A 1 83 ? -1.062 5.926 -32.015 1.00 58.44 83 ASN A O 1
ATOM 630 N N . ALA A 1 84 ? 0.759 6.787 -32.992 1.00 55.12 84 ALA A N 1
ATOM 631 C CA . ALA A 1 84 ? 0.791 5.816 -34.084 1.00 55.12 84 ALA A CA 1
ATOM 632 C C . ALA A 1 84 ? 1.111 4.394 -33.578 1.00 55.12 84 ALA A C 1
ATOM 634 O O . ALA A 1 84 ? 0.490 3.424 -34.022 1.00 55.12 84 ALA A O 1
ATOM 635 N N . ASN A 1 85 ? 1.997 4.265 -32.583 1.00 49.72 85 ASN A N 1
ATOM 636 C CA . ASN A 1 85 ? 2.362 2.976 -31.986 1.00 49.72 85 ASN A CA 1
ATOM 637 C C . ASN A 1 85 ? 1.287 2.407 -31.029 1.00 49.72 85 ASN A C 1
ATOM 639 O O . ASN A 1 85 ? 1.308 1.225 -30.693 1.00 49.72 85 ASN A O 1
ATOM 643 N N . ALA A 1 86 ? 0.291 3.210 -30.634 1.00 44.78 86 ALA A N 1
ATOM 644 C CA . ALA A 1 86 ? -0.853 2.762 -29.833 1.00 44.78 86 ALA A CA 1
ATOM 645 C C . ALA A 1 86 ? -1.904 1.954 -30.634 1.00 44.78 86 ALA A C 1
ATOM 647 O O . ALA A 1 86 ? -2.861 1.440 -30.049 1.00 44.78 86 ALA A O 1
ATOM 648 N N . SER A 1 87 ? -1.738 1.816 -31.957 1.00 43.50 87 SER A N 1
ATOM 649 C CA . SER A 1 87 ? -2.696 1.136 -32.846 1.00 43.50 87 SER A CA 1
ATOM 650 C C . SER A 1 87 ? -2.389 -0.347 -33.135 1.00 43.50 87 SER A C 1
ATOM 652 O O . SER A 1 87 ? -3.230 -1.047 -33.701 1.00 43.50 87 SER A O 1
ATOM 654 N N . ALA A 1 88 ? -1.254 -0.886 -32.676 1.00 50.22 88 ALA A N 1
ATOM 655 C CA . ALA A 1 88 ? -0.827 -2.267 -32.948 1.00 50.22 88 ALA A CA 1
ATOM 656 C C . ALA A 1 88 ? -1.458 -3.331 -32.016 1.00 50.22 88 ALA A C 1
ATOM 658 O O . ALA A 1 88 ? -0.785 -4.245 -31.543 1.00 50.22 88 ALA A O 1
ATOM 659 N N . GLY A 1 89 ? -2.759 -3.231 -31.727 1.00 60.53 89 GLY A N 1
ATOM 660 C CA . GLY A 1 89 ? -3.416 -4.139 -30.782 1.00 60.53 89 GLY A CA 1
ATOM 661 C C . GLY A 1 89 ? -4.921 -4.274 -30.967 1.00 60.53 89 GLY A C 1
ATOM 662 O O . GLY A 1 89 ? -5.660 -4.153 -29.991 1.00 60.53 89 GLY A O 1
ATOM 663 N N . THR A 1 90 ? -5.399 -4.519 -32.189 1.00 74.88 90 THR A N 1
ATOM 664 C CA . THR A 1 90 ? -6.812 -4.852 -32.447 1.00 74.88 90 THR A CA 1
ATOM 665 C C . THR A 1 90 ? -6.945 -6.235 -33.091 1.00 74.88 90 THR A C 1
ATOM 667 O O . THR A 1 90 ? -6.111 -6.643 -33.893 1.00 74.88 90 THR A O 1
ATOM 670 N N . LYS A 1 91 ? -7.976 -6.991 -32.697 1.00 81.50 91 LYS A N 1
ATOM 671 C CA . LYS A 1 91 ? -8.337 -8.313 -33.230 1.00 81.50 91 LYS A CA 1
ATOM 672 C C . LYS A 1 91 ? -9.809 -8.313 -33.640 1.00 81.50 91 LYS A C 1
ATOM 674 O O . LYS A 1 91 ? -10.627 -7.649 -33.005 1.00 81.50 91 LYS A O 1
ATOM 679 N N . LYS A 1 92 ? -10.165 -9.061 -34.684 1.00 87.69 92 LYS A N 1
ATOM 680 C CA . LYS A 1 92 ? -11.569 -9.208 -35.098 1.00 87.69 92 LYS A CA 1
ATOM 681 C C . LYS A 1 92 ? -12.296 -10.209 -34.206 1.00 87.69 92 LYS A C 1
ATOM 683 O O . LYS A 1 92 ? -11.730 -11.228 -33.812 1.00 87.69 92 LYS A O 1
ATOM 688 N N . CYS A 1 93 ? -13.546 -9.913 -33.879 1.00 84.62 93 CYS A N 1
ATOM 689 C CA . CYS A 1 93 ? -14.422 -10.824 -33.169 1.00 84.62 93 CYS A CA 1
ATOM 690 C C . CYS A 1 93 ? -14.801 -11.987 -34.098 1.00 84.62 93 CYS A C 1
ATOM 692 O O . CYS A 1 93 ? -15.343 -11.733 -35.173 1.00 84.62 93 CYS A O 1
ATOM 694 N N . PRO A 1 94 ? -14.575 -13.250 -33.702 1.00 82.06 94 PRO A N 1
ATOM 695 C CA . PRO A 1 94 ? -14.961 -14.395 -34.524 1.00 82.06 94 PRO A CA 1
ATOM 696 C C . PRO A 1 94 ? -16.483 -14.603 -34.595 1.00 82.06 94 PRO A C 1
ATOM 698 O O . PRO A 1 94 ? -16.945 -15.301 -35.487 1.00 82.06 94 PRO A O 1
ATOM 701 N N . ALA A 1 95 ? -17.260 -14.009 -33.678 1.00 85.69 95 ALA A N 1
ATOM 702 C CA . ALA A 1 95 ? -18.712 -14.179 -33.624 1.00 85.69 95 ALA A CA 1
ATOM 703 C C . ALA A 1 95 ? -19.484 -13.164 -34.486 1.00 85.69 95 ALA A C 1
ATOM 705 O O . ALA A 1 95 ? -20.437 -13.546 -35.154 1.00 85.69 95 ALA A O 1
ATOM 706 N N . CYS A 1 96 ? -19.089 -11.883 -34.486 1.00 86.75 96 CYS A N 1
ATOM 707 C CA . CYS A 1 96 ? -19.793 -10.831 -35.241 1.00 86.75 96 CYS A CA 1
ATOM 708 C C . CYS A 1 96 ? -18.938 -10.118 -36.298 1.00 86.75 96 CYS A C 1
ATOM 710 O O . CYS A 1 96 ? -19.469 -9.345 -37.086 1.00 86.75 96 CYS A O 1
ATOM 712 N N . GLY A 1 97 ? -17.622 -10.348 -36.324 1.00 85.12 97 GLY A N 1
ATOM 713 C CA . GLY A 1 97 ? -16.706 -9.705 -37.270 1.00 85.12 97 GLY A CA 1
ATOM 714 C C . GLY A 1 97 ? -16.192 -8.322 -36.855 1.00 85.12 97 GLY A C 1
ATOM 715 O O . GLY A 1 97 ? -15.297 -7.801 -37.525 1.00 85.12 97 GLY A O 1
ATOM 716 N N . ASP A 1 98 ? -16.680 -7.745 -35.749 1.00 84.88 98 ASP A N 1
ATOM 717 C CA . ASP A 1 98 ? -16.263 -6.408 -35.306 1.00 84.88 98 ASP A CA 1
ATOM 718 C C . ASP A 1 98 ? -14.806 -6.338 -34.862 1.00 84.88 98 ASP A C 1
ATOM 720 O O . ASP A 1 98 ? -14.238 -7.290 -34.328 1.00 84.88 98 ASP A O 1
ATOM 724 N N . THR A 1 99 ? -14.197 -5.169 -35.046 1.00 86.25 99 THR A N 1
ATOM 725 C CA . THR A 1 99 ? -12.814 -4.919 -34.627 1.00 86.25 99 THR A CA 1
ATOM 726 C C . THR A 1 99 ? -12.784 -4.522 -33.155 1.00 86.25 99 THR A C 1
ATOM 728 O O . THR A 1 99 ? -13.354 -3.510 -32.758 1.00 86.25 99 THR A O 1
ATOM 731 N N . VAL A 1 100 ? -12.109 -5.324 -32.333 1.00 83.75 100 VAL A N 1
ATOM 732 C CA . VAL A 1 100 ? -12.056 -5.170 -30.876 1.00 83.75 100 VAL A CA 1
ATOM 733 C C . VAL A 1 100 ? -10.604 -5.022 -30.427 1.00 83.75 100 VAL A C 1
ATOM 735 O O . VAL A 1 100 ? -9.694 -5.606 -31.013 1.00 83.75 100 VAL A O 1
ATOM 738 N N . LYS A 1 101 ? -10.349 -4.262 -29.360 1.00 80.88 101 LYS A N 1
ATOM 739 C CA . LYS A 1 101 ? -9.013 -4.172 -28.756 1.00 80.88 101 LYS A CA 1
ATOM 740 C C . LYS A 1 101 ? -8.539 -5.558 -28.288 1.00 80.88 101 LYS A C 1
ATOM 742 O O . LYS A 1 101 ? -9.304 -6.321 -27.698 1.00 80.88 101 LYS A O 1
ATOM 747 N N . ALA A 1 102 ? -7.274 -5.890 -28.539 1.00 71.12 102 ALA A N 1
ATOM 748 C CA . ALA A 1 102 ? -6.702 -7.219 -28.305 1.00 71.12 102 ALA A CA 1
ATOM 749 C C . ALA A 1 102 ? -6.826 -7.692 -26.843 1.00 71.12 102 ALA A C 1
ATOM 751 O O . ALA A 1 102 ? -6.961 -8.892 -26.603 1.00 71.12 102 ALA A O 1
ATOM 752 N N . SER A 1 103 ? -6.870 -6.750 -25.893 1.00 69.81 103 SER A N 1
ATOM 753 C CA . SER A 1 103 ? -6.989 -6.989 -24.449 1.00 69.81 103 SER A CA 1
ATOM 754 C C . SER A 1 103 ? -8.423 -7.190 -23.935 1.00 69.81 103 SER A C 1
ATOM 756 O O . SER A 1 103 ? -8.615 -7.396 -22.738 1.00 69.81 103 SER A O 1
ATOM 758 N N . CYS A 1 104 ? -9.453 -7.095 -24.782 1.00 69.19 104 CYS A N 1
ATOM 759 C CA . CYS A 1 104 ? -10.838 -7.276 -24.342 1.00 69.19 104 CYS A CA 1
ATOM 760 C C . CYS A 1 104 ? -11.172 -8.767 -24.161 1.00 69.19 104 CYS A C 1
ATOM 762 O O . CYS A 1 104 ? -11.005 -9.561 -25.090 1.00 69.19 104 CYS A O 1
ATOM 764 N N . LYS A 1 105 ? -11.679 -9.132 -22.971 1.00 82.38 105 LYS A N 1
ATOM 765 C CA . LYS A 1 105 ? -12.184 -10.483 -22.642 1.00 82.38 105 LYS A CA 1
ATOM 766 C C . LYS A 1 105 ? -13.513 -10.812 -23.337 1.00 82.38 105 LYS A C 1
ATOM 768 O O . LYS A 1 105 ? -13.761 -11.969 -23.651 1.00 82.38 105 LYS A O 1
ATOM 773 N N . PHE A 1 106 ? -14.326 -9.798 -23.636 1.00 87.44 106 PHE A N 1
ATOM 774 C CA . PHE A 1 106 ? -15.609 -9.922 -24.335 1.00 87.44 106 PHE A CA 1
ATOM 775 C C . PHE A 1 106 ? -15.703 -8.886 -25.457 1.00 87.44 106 PHE A C 1
ATOM 777 O O . PHE A 1 106 ? -15.115 -7.806 -25.356 1.00 87.44 106 PHE A O 1
ATOM 784 N N . CYS A 1 107 ? -16.422 -9.211 -26.531 1.00 88.69 107 CYS A N 1
ATOM 785 C CA . CYS A 1 107 ? -16.710 -8.268 -27.604 1.00 88.69 107 CYS A CA 1
ATOM 786 C C . CYS A 1 107 ? -17.757 -7.247 -27.125 1.00 88.69 107 CYS A C 1
ATOM 788 O O . CYS A 1 107 ? -18.849 -7.655 -26.736 1.00 88.69 107 CYS A O 1
ATOM 790 N N . PRO A 1 108 ? -17.486 -5.934 -27.185 1.00 84.06 108 PRO A N 1
ATOM 791 C CA . PRO A 1 108 ? -18.449 -4.912 -26.771 1.00 84.06 108 PRO A CA 1
ATOM 792 C C . PRO A 1 108 ? -19.648 -4.772 -27.721 1.00 84.06 108 PRO A C 1
ATOM 794 O O . PRO A 1 108 ? -20.651 -4.191 -27.329 1.00 84.06 108 PRO A O 1
ATOM 797 N N . SER A 1 109 ? -19.555 -5.291 -28.949 1.00 86.19 109 SER A N 1
ATOM 798 C CA . SER A 1 109 ? -20.628 -5.196 -29.946 1.00 86.19 109 SER A CA 1
ATOM 799 C C . SER A 1 109 ? -21.648 -6.334 -29.824 1.00 86.19 109 SER A C 1
ATOM 801 O O . SER A 1 109 ? -22.850 -6.099 -29.841 1.00 86.19 109 SER A O 1
ATOM 803 N N . CYS A 1 110 ? -21.185 -7.576 -29.637 1.00 85.44 110 CYS A N 1
ATOM 804 C CA . CYS A 1 110 ? -22.065 -8.753 -29.599 1.00 85.44 110 CYS A CA 1
ATOM 805 C C . CYS A 1 110 ? -22.064 -9.515 -28.265 1.00 85.44 110 CYS A C 1
ATOM 807 O O . CYS A 1 110 ? -22.789 -10.494 -28.123 1.00 85.44 110 CYS A O 1
ATOM 809 N N . GLY A 1 111 ? -21.231 -9.121 -27.297 1.00 81.44 111 GLY A N 1
ATOM 810 C CA . GLY A 1 111 ? -21.123 -9.773 -25.986 1.00 81.44 111 GLY A CA 1
ATOM 811 C C . GLY A 1 111 ? -20.386 -11.118 -25.983 1.00 81.44 111 GLY A C 1
ATOM 812 O O . GLY A 1 111 ? -20.134 -11.665 -24.911 1.00 81.44 111 GLY A O 1
ATOM 813 N N . ALA A 1 112 ? -19.998 -11.653 -27.147 1.00 85.44 112 ALA A N 1
ATOM 814 C CA . ALA A 1 112 ? -19.323 -12.946 -27.227 1.00 85.44 112 ALA A CA 1
ATOM 815 C C . ALA A 1 112 ? -17.950 -12.922 -26.521 1.00 85.44 112 ALA A C 1
ATOM 817 O O . ALA A 1 112 ? -17.211 -11.935 -26.653 1.00 85.44 112 ALA A O 1
ATOM 818 N N . PRO A 1 113 ? -17.568 -13.994 -25.798 1.00 83.00 113 PRO A N 1
ATOM 819 C CA . PRO A 1 113 ? -16.237 -14.108 -25.218 1.00 83.00 113 PRO A CA 1
ATOM 820 C C . PRO A 1 113 ? -15.196 -14.121 -26.336 1.00 83.00 113 PRO A C 1
ATOM 822 O O . PRO A 1 113 ? -15.304 -14.862 -27.313 1.00 83.00 113 PRO A O 1
ATOM 825 N N . MET A 1 114 ? -14.183 -13.273 -26.206 1.00 82.31 114 MET A N 1
ATOM 826 C CA . MET A 1 114 ? -13.086 -13.253 -27.161 1.00 82.31 114 MET A CA 1
ATOM 827 C C . MET A 1 114 ? -12.145 -14.411 -26.829 1.00 82.31 114 MET A C 1
ATOM 829 O O . MET A 1 114 ? -11.831 -14.595 -25.651 1.00 82.31 114 MET A O 1
ATOM 833 N N . PRO A 1 115 ? -11.636 -15.155 -27.827 1.00 69.00 115 PRO A N 1
ATOM 834 C CA . PRO A 1 115 ? -10.622 -16.162 -27.568 1.00 69.00 115 PRO A CA 1
ATOM 835 C C . PRO A 1 115 ? -9.451 -15.475 -26.864 1.00 69.00 115 PRO A C 1
ATOM 837 O O . PRO A 1 115 ? -8.927 -14.453 -27.346 1.00 69.00 115 PRO A O 1
ATOM 840 N N . ALA A 1 116 ? -9.123 -15.982 -25.672 1.00 56.38 116 ALA A N 1
ATOM 841 C CA . ALA A 1 116 ? -7.932 -15.587 -24.946 1.00 56.38 116 ALA A CA 1
ATOM 842 C C . ALA A 1 116 ? -6.774 -15.757 -25.924 1.00 56.38 116 ALA A C 1
ATOM 844 O O . ALA A 1 116 ? -6.624 -16.820 -26.530 1.00 56.38 116 ALA A O 1
ATOM 845 N N . ALA A 1 117 ? -6.028 -14.679 -26.162 1.00 41.44 117 ALA A N 1
ATOM 846 C CA . ALA A 1 117 ? -4.789 -14.815 -26.894 1.00 41.44 117 ALA A CA 1
ATOM 847 C C . ALA A 1 117 ? -3.952 -15.787 -26.065 1.00 41.44 117 ALA A C 1
ATOM 849 O O . ALA A 1 117 ? -3.589 -15.466 -24.937 1.00 41.44 117 ALA A O 1
ATOM 850 N N . ALA A 1 118 ? -3.758 -16.997 -26.589 1.00 39.91 118 ALA A N 1
ATOM 851 C CA . ALA A 1 118 ? -2.749 -17.900 -26.092 1.00 39.91 118 ALA A CA 1
ATOM 852 C C . ALA A 1 118 ? -1.444 -17.109 -26.142 1.00 39.91 118 ALA A C 1
ATOM 854 O O . ALA A 1 118 ? -0.940 -16.787 -27.221 1.00 39.91 118 ALA A O 1
ATOM 855 N N . GLU A 1 119 ? -0.970 -16.698 -24.971 1.00 35.72 119 GLU A N 1
ATOM 856 C CA . GLU A 1 119 ? 0.363 -16.155 -24.826 1.00 35.72 119 GLU A CA 1
ATOM 857 C C . GLU A 1 119 ? 1.309 -17.239 -25.329 1.00 35.72 119 GLU A C 1
ATOM 859 O O . GLU A 1 119 ? 1.345 -18.360 -24.817 1.00 35.72 119 GLU A O 1
ATOM 864 N N . LYS A 1 120 ? 2.026 -16.930 -26.409 1.00 32.19 120 LYS A N 1
ATOM 865 C CA . LYS A 1 120 ? 3.165 -17.735 -26.823 1.00 32.19 120 LYS A CA 1
ATOM 866 C C . LYS A 1 120 ? 4.116 -17.765 -25.614 1.00 32.19 120 LYS A C 1
ATOM 868 O O . LYS A 1 120 ? 4.442 -16.682 -25.124 1.00 32.19 120 LYS A O 1
ATOM 873 N N . PRO A 1 121 ? 4.523 -18.948 -25.119 1.00 39.22 121 PRO A N 1
ATOM 874 C CA . PRO A 1 121 ? 5.358 -19.070 -23.932 1.00 39.22 121 PRO A CA 1
ATOM 875 C C . PRO A 1 121 ? 6.596 -18.193 -24.075 1.00 39.22 121 PRO A C 1
ATOM 877 O O . PRO A 1 121 ? 7.358 -18.348 -25.031 1.00 39.22 121 PRO A O 1
ATOM 880 N N . ALA A 1 122 ? 6.767 -17.249 -23.151 1.00 39.00 122 ALA A N 1
ATOM 881 C CA . ALA A 1 122 ? 8.018 -16.533 -23.010 1.00 39.00 122 ALA A CA 1
ATOM 882 C C . ALA A 1 122 ? 9.096 -17.566 -22.674 1.00 39.00 122 ALA A C 1
ATOM 884 O O . ALA A 1 122 ? 9.074 -18.221 -21.632 1.00 39.00 122 ALA A O 1
ATOM 885 N N . GLU A 1 123 ? 10.001 -17.744 -23.624 1.00 37.75 123 GLU A N 1
ATOM 886 C CA . GLU A 1 123 ? 11.203 -18.536 -23.491 1.00 37.75 123 GLU A CA 1
ATOM 887 C C . GLU A 1 123 ? 12.039 -17.970 -22.335 1.00 37.75 123 GLU A C 1
ATOM 889 O O . GLU A 1 123 ? 12.483 -16.822 -22.345 1.00 37.75 123 GLU A O 1
ATOM 894 N N . LYS A 1 124 ? 12.163 -18.803 -21.302 1.00 42.19 124 LYS A N 1
ATOM 895 C CA . LYS A 1 124 ? 13.075 -18.731 -20.160 1.00 42.19 124 LYS A CA 1
ATOM 896 C C . LYS A 1 124 ? 14.386 -17.994 -20.493 1.00 42.19 124 LYS A C 1
ATOM 898 O O . LYS A 1 124 ? 15.197 -18.540 -21.239 1.00 42.19 124 LYS A O 1
ATOM 903 N N . PRO A 1 125 ? 14.700 -16.846 -19.865 1.00 41.81 125 PRO A N 1
ATOM 904 C CA . PRO A 1 125 ? 16.091 -16.497 -19.642 1.00 41.81 125 PRO A CA 1
ATOM 905 C C . PRO A 1 125 ? 16.690 -17.552 -18.715 1.00 41.81 125 PRO A C 1
ATOM 907 O O . PRO A 1 125 ? 16.071 -17.964 -17.732 1.00 41.81 125 PRO A O 1
ATOM 910 N N . ALA A 1 126 ? 17.862 -18.027 -19.120 1.00 40.59 126 ALA A N 1
ATOM 911 C CA . ALA A 1 126 ? 18.608 -19.127 -18.548 1.00 40.59 126 ALA A CA 1
ATOM 912 C C . ALA A 1 126 ? 18.605 -19.158 -17.015 1.00 40.59 126 ALA A C 1
ATOM 914 O O . ALA A 1 126 ? 18.629 -18.131 -16.342 1.00 40.59 126 ALA A O 1
ATOM 915 N N . ALA A 1 127 ? 18.579 -20.403 -16.538 1.00 36.25 127 ALA A N 1
ATOM 916 C CA . ALA A 1 127 ? 18.862 -20.866 -15.194 1.00 36.25 127 ALA A CA 1
ATOM 917 C C . ALA A 1 127 ? 19.437 -19.791 -14.254 1.00 36.25 127 ALA A C 1
ATOM 919 O O . ALA A 1 127 ? 20.543 -19.290 -14.461 1.00 36.25 127 ALA A O 1
ATOM 920 N N . ALA A 1 128 ? 18.716 -19.540 -13.157 1.00 45.03 128 ALA A N 1
ATOM 921 C CA . ALA A 1 128 ? 19.389 -19.242 -11.900 1.00 45.03 128 ALA A CA 1
ATOM 922 C C . ALA A 1 128 ? 20.562 -20.228 -11.749 1.00 45.03 128 ALA A C 1
ATOM 924 O O . ALA A 1 128 ? 20.384 -21.392 -12.135 1.00 45.03 128 ALA A O 1
ATOM 925 N N . PRO A 1 129 ? 21.741 -19.804 -11.257 1.00 39.81 129 PRO A N 1
ATOM 926 C CA . PRO A 1 129 ? 22.789 -20.762 -10.951 1.00 39.81 129 PRO A CA 1
ATOM 927 C C . PRO A 1 129 ? 22.154 -21.870 -10.116 1.00 39.81 129 PRO A C 1
ATOM 929 O O . PRO A 1 129 ? 21.496 -21.606 -9.107 1.00 39.81 129 PRO A O 1
ATOM 932 N N . VAL A 1 130 ? 22.267 -23.094 -10.625 1.00 41.06 130 VAL A N 1
ATOM 933 C CA . VAL A 1 130 ? 22.092 -24.292 -9.821 1.00 41.06 130 VAL A CA 1
ATOM 934 C C . VAL A 1 130 ? 23.176 -24.148 -8.763 1.00 41.06 130 VAL A C 1
ATOM 936 O O . VAL A 1 130 ? 24.352 -24.329 -9.060 1.00 41.06 130 VAL A O 1
ATOM 939 N N . TYR A 1 131 ? 22.800 -23.628 -7.597 1.00 44.88 131 TYR A N 1
ATOM 940 C CA . TYR A 1 131 ? 23.639 -23.716 -6.419 1.00 44.88 131 TYR A CA 1
ATOM 941 C C . TYR A 1 131 ? 23.698 -25.199 -6.090 1.00 44.88 131 TYR A C 1
ATOM 943 O O . TYR A 1 131 ? 22.647 -25.841 -6.007 1.00 44.88 131 TYR A O 1
ATOM 951 N N . ASP A 1 132 ? 24.917 -25.723 -6.012 1.00 42.50 132 ASP A N 1
ATOM 952 C CA . ASP A 1 132 ? 25.180 -27.092 -5.598 1.00 42.50 132 ASP A CA 1
ATOM 953 C C . ASP A 1 132 ? 24.377 -27.414 -4.331 1.00 42.50 132 ASP A C 1
ATOM 955 O O . ASP A 1 132 ? 24.253 -26.589 -3.421 1.00 42.50 132 ASP A O 1
ATOM 959 N N . GLU A 1 133 ? 23.787 -28.607 -4.321 1.00 46.81 133 GLU A N 1
ATOM 960 C CA . GLU A 1 133 ? 22.987 -29.177 -3.235 1.00 46.81 133 GLU A CA 1
ATOM 961 C C . GLU A 1 133 ? 23.862 -29.552 -2.024 1.00 46.81 133 GLU A C 1
ATOM 963 O O . GLU A 1 133 ? 23.763 -30.659 -1.500 1.00 46.81 133 GLU A O 1
ATOM 968 N N . ASP A 1 134 ? 24.721 -28.642 -1.564 1.00 45.34 134 ASP A N 1
ATOM 969 C CA . ASP A 1 134 ? 25.399 -28.799 -0.284 1.00 45.34 134 ASP A CA 1
ATOM 970 C C . ASP A 1 134 ? 24.426 -28.414 0.845 1.00 45.34 134 ASP A C 1
ATOM 972 O O . ASP A 1 134 ? 23.734 -27.392 0.809 1.00 45.34 134 ASP A O 1
ATOM 976 N N . GLU A 1 135 ? 24.342 -29.299 1.834 1.00 53.19 135 GLU A N 1
ATOM 977 C CA . GLU A 1 135 ? 23.241 -29.546 2.774 1.00 53.19 135 GLU A CA 1
ATOM 978 C C . GLU A 1 135 ? 22.950 -28.440 3.819 1.00 53.19 135 GLU A C 1
ATOM 980 O O . GLU A 1 135 ? 22.328 -28.713 4.843 1.00 53.19 135 GLU A O 1
ATOM 985 N N . ASP A 1 136 ? 23.303 -27.178 3.558 1.00 50.59 136 ASP A N 1
ATOM 986 C CA . ASP A 1 136 ? 23.242 -26.080 4.539 1.00 50.59 136 ASP A CA 1
ATOM 987 C C . ASP A 1 136 ? 22.342 -24.891 4.129 1.00 50.59 136 ASP A C 1
ATOM 989 O O . ASP A 1 136 ? 22.474 -23.778 4.648 1.00 50.59 136 ASP A O 1
ATOM 993 N N . VAL A 1 137 ? 21.379 -25.080 3.217 1.00 44.75 137 VAL A N 1
ATOM 994 C CA . VAL A 1 137 ? 20.370 -24.038 2.940 1.00 44.75 137 VAL A CA 1
ATOM 995 C C . VAL A 1 137 ? 19.262 -24.099 3.994 1.00 44.75 137 VAL A C 1
ATOM 997 O O . VAL A 1 137 ? 18.410 -24.990 3.964 1.00 44.75 137 VAL A O 1
ATOM 1000 N N . ASP A 1 138 ? 19.265 -23.123 4.908 1.00 43.91 138 ASP A N 1
ATOM 1001 C CA . ASP A 1 138 ? 18.210 -22.884 5.901 1.00 43.91 138 ASP A CA 1
ATOM 1002 C C . ASP A 1 138 ? 16.807 -23.094 5.273 1.00 43.91 138 ASP A C 1
ATOM 1004 O O . ASP A 1 138 ? 16.447 -22.394 4.312 1.00 43.91 138 ASP A O 1
ATOM 1008 N N . PRO A 1 139 ? 15.990 -24.038 5.797 1.00 49.59 139 PRO A N 1
ATOM 1009 C CA . PRO A 1 139 ? 14.639 -24.322 5.312 1.00 49.59 139 PRO A CA 1
ATOM 1010 C C . PRO A 1 139 ? 13.737 -23.086 5.178 1.00 49.59 139 PRO A C 1
ATOM 1012 O O . PRO A 1 139 ? 12.753 -23.129 4.434 1.00 49.59 139 PRO A O 1
ATOM 1015 N N . MET A 1 140 ? 14.065 -21.986 5.864 1.00 43.66 140 MET A N 1
ATOM 1016 C CA . MET A 1 140 ? 13.370 -20.701 5.802 1.00 43.66 140 MET A CA 1
ATOM 1017 C C . MET A 1 140 ? 13.386 -20.037 4.406 1.00 43.66 140 MET A C 1
ATOM 1019 O O . MET A 1 140 ? 12.497 -19.223 4.124 1.00 43.66 140 MET A O 1
ATOM 1023 N N . TYR A 1 141 ? 14.324 -20.395 3.514 1.00 48.03 141 TYR A N 1
ATOM 1024 C CA . TYR A 1 141 ? 14.538 -19.729 2.214 1.00 48.03 141 TYR A CA 1
ATOM 1025 C C . TYR A 1 141 ? 14.383 -20.625 0.978 1.00 48.03 141 TYR A C 1
ATOM 1027 O O . TYR A 1 141 ? 14.863 -20.275 -0.101 1.00 48.03 141 TYR A O 1
ATOM 1035 N N . ARG A 1 142 ? 13.674 -21.757 1.078 1.00 52.50 142 ARG A N 1
ATOM 1036 C CA . ARG A 1 142 ? 13.366 -22.567 -0.113 1.00 52.50 142 ARG A CA 1
ATOM 1037 C C . ARG A 1 142 ? 12.559 -21.747 -1.126 1.00 52.50 142 ARG A C 1
ATOM 1039 O O . ARG A 1 142 ? 11.414 -21.371 -0.871 1.00 52.50 142 ARG A O 1
ATOM 1046 N N . TYR A 1 143 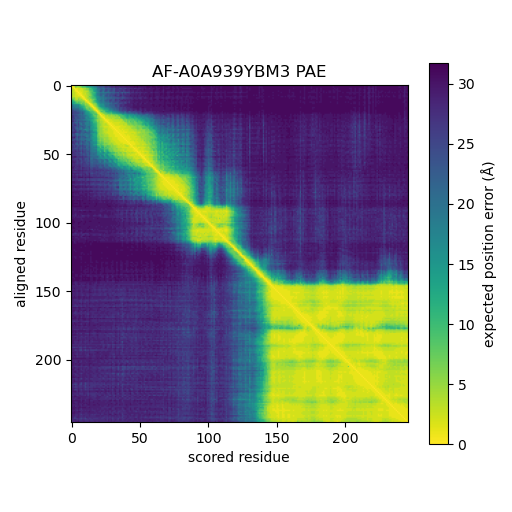? 13.165 -21.471 -2.280 1.00 54.75 143 TYR A N 1
ATOM 1047 C CA . TYR A 1 143 ? 12.493 -20.843 -3.411 1.00 54.75 143 TYR A CA 1
ATOM 1048 C C . TYR A 1 143 ? 11.529 -21.857 -4.038 1.00 54.75 143 TYR A C 1
ATOM 1050 O O . TYR A 1 143 ? 11.946 -22.798 -4.704 1.00 54.75 143 TYR A O 1
ATOM 1058 N N . ASP A 1 144 ? 10.233 -21.681 -3.792 1.00 65.56 144 ASP A N 1
ATOM 1059 C CA . ASP A 1 144 ? 9.164 -22.589 -4.232 1.00 65.56 144 ASP A CA 1
ATOM 1060 C C . ASP A 1 144 ? 8.562 -22.213 -5.602 1.00 65.56 144 ASP A C 1
ATOM 1062 O O . ASP A 1 144 ? 7.586 -22.820 -6.037 1.00 65.56 144 ASP A O 1
ATOM 1066 N N . GLY A 1 145 ? 9.111 -21.195 -6.279 1.00 65.88 145 GLY A N 1
ATOM 1067 C CA . GLY A 1 145 ? 8.663 -20.728 -7.596 1.00 65.88 145 GLY A CA 1
ATOM 1068 C C . GLY A 1 145 ? 7.308 -20.010 -7.622 1.00 65.88 145 GLY A C 1
ATOM 1069 O O . GLY A 1 145 ? 6.883 -19.579 -8.693 1.00 65.88 145 GLY A O 1
ATOM 1070 N N . ARG A 1 146 ? 6.625 -19.850 -6.480 1.00 77.81 146 ARG A N 1
ATOM 1071 C CA . ARG A 1 146 ? 5.313 -19.186 -6.413 1.00 77.81 146 ARG A CA 1
ATOM 1072 C C . ARG A 1 146 ? 5.448 -17.672 -6.279 1.00 77.81 146 ARG A C 1
ATOM 1074 O O . ARG A 1 146 ? 6.333 -17.178 -5.569 1.00 77.81 146 ARG A O 1
ATOM 1081 N N . GLU A 1 147 ? 4.540 -16.935 -6.920 1.00 87.00 147 GLU A N 1
ATOM 1082 C CA . GLU A 1 147 ? 4.479 -15.478 -6.798 1.00 87.00 147 GLU A CA 1
ATOM 1083 C C . GLU A 1 147 ? 4.040 -15.050 -5.389 1.00 87.00 147 GLU A C 1
ATOM 1085 O O . GLU A 1 147 ? 3.333 -15.764 -4.674 1.00 87.00 147 GLU A O 1
ATOM 1090 N N . VAL A 1 148 ? 4.471 -13.855 -4.978 1.00 90.94 148 VAL A N 1
ATOM 1091 C CA . VAL A 1 148 ? 4.164 -13.287 -3.654 1.00 90.94 148 VAL A CA 1
ATOM 1092 C C . VAL A 1 148 ? 2.656 -13.142 -3.450 1.00 90.94 148 VAL A C 1
ATOM 1094 O O . VAL A 1 148 ? 2.154 -13.391 -2.356 1.00 90.94 148 VAL A O 1
ATOM 1097 N N . ASP A 1 149 ? 1.941 -12.770 -4.511 1.00 91.94 149 ASP A N 1
ATOM 1098 C CA . ASP A 1 149 ? 0.491 -12.611 -4.537 1.00 91.94 149 ASP A CA 1
ATOM 1099 C C . ASP A 1 149 ? -0.228 -13.907 -4.122 1.00 91.94 149 ASP A C 1
ATOM 1101 O O . ASP A 1 149 ? -1.108 -13.879 -3.263 1.00 91.94 149 ASP A O 1
ATOM 1105 N N . ASP A 1 150 ? 0.190 -15.054 -4.664 1.00 93.25 150 ASP A N 1
ATOM 1106 C CA . ASP A 1 150 ? -0.420 -16.354 -4.362 1.00 93.25 150 ASP A CA 1
ATOM 1107 C C . ASP A 1 150 ? -0.157 -16.785 -2.921 1.00 93.25 150 ASP A C 1
ATOM 1109 O O . ASP A 1 150 ? -1.066 -17.245 -2.228 1.00 93.25 150 ASP A O 1
ATOM 1113 N N . LYS A 1 151 ? 1.070 -16.570 -2.440 1.00 93.56 151 LYS A N 1
ATOM 1114 C CA . LYS A 1 151 ? 1.440 -16.870 -1.052 1.00 93.56 151 LYS A CA 1
ATOM 1115 C C . LYS A 1 151 ? 0.657 -16.008 -0.064 1.00 93.56 151 LYS A C 1
ATOM 1117 O O . LYS A 1 151 ? 0.207 -16.510 0.961 1.00 93.56 151 LYS A O 1
ATOM 1122 N N . LEU A 1 152 ? 0.468 -14.721 -0.363 1.00 95.62 152 LEU A N 1
ATOM 1123 C CA . LEU A 1 152 ? -0.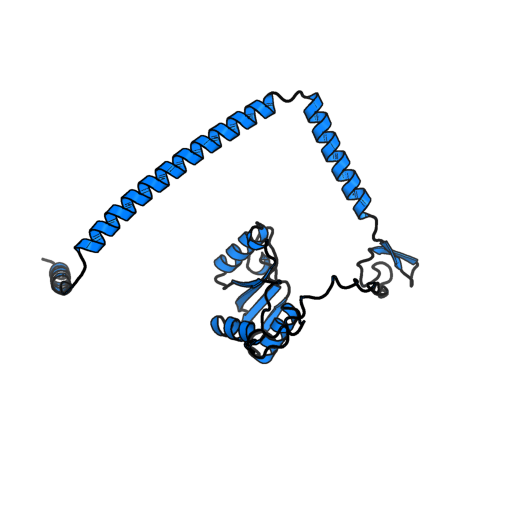336 -13.824 0.469 1.00 95.62 152 LEU A CA 1
ATOM 1124 C C . LEU A 1 152 ? -1.797 -14.269 0.529 1.00 95.62 152 LEU A C 1
ATOM 1126 O O . LEU A 1 152 ? -2.361 -14.300 1.621 1.00 95.62 152 LEU A O 1
ATOM 1130 N N . ARG A 1 153 ? -2.398 -14.651 -0.607 1.00 94.88 153 ARG A N 1
ATOM 1131 C CA . ARG A 1 153 ? -3.771 -15.186 -0.639 1.00 94.88 153 ARG A CA 1
ATOM 1132 C C . ARG A 1 153 ? -3.906 -16.432 0.224 1.00 94.88 153 ARG A C 1
ATOM 1134 O O . ARG A 1 153 ? -4.835 -16.507 1.023 1.00 94.88 153 ARG A O 1
ATOM 1141 N N . GLU A 1 154 ? -2.981 -17.379 0.074 1.00 94.38 154 GLU A N 1
ATOM 1142 C CA . GLU A 1 154 ? -2.961 -18.610 0.865 1.00 94.38 154 GLU A CA 1
ATOM 1143 C C . GLU A 1 154 ? -2.900 -18.296 2.361 1.00 94.38 154 GLU A C 1
ATOM 1145 O O . GLU A 1 154 ? -3.770 -18.732 3.110 1.00 94.38 154 GLU A O 1
ATOM 1150 N N . VAL A 1 155 ? -1.923 -17.488 2.786 1.00 96.19 155 VAL A N 1
ATOM 1151 C CA . VAL A 1 155 ? -1.717 -17.175 4.205 1.00 96.19 155 VAL A CA 1
ATOM 1152 C C . VAL A 1 155 ? -2.896 -16.405 4.797 1.00 96.19 155 VAL A C 1
ATOM 1154 O O . VAL A 1 155 ? -3.341 -16.726 5.897 1.00 96.19 155 VAL A O 1
ATOM 1157 N N . LEU A 1 156 ? -3.422 -15.401 4.090 1.00 96.12 156 LEU A N 1
ATOM 1158 C CA . LEU A 1 156 ? -4.576 -14.633 4.563 1.00 96.12 156 LEU A CA 1
ATOM 1159 C C . LEU A 1 156 ? -5.813 -15.524 4.716 1.00 96.12 156 LEU A C 1
ATOM 1161 O O . LEU A 1 156 ? -6.523 -15.406 5.712 1.00 96.12 156 LEU A O 1
ATOM 1165 N N . ALA A 1 157 ? -6.050 -16.430 3.765 1.00 94.31 157 ALA A N 1
ATOM 1166 C CA . ALA A 1 157 ? -7.178 -17.352 3.820 1.00 94.31 157 ALA A CA 1
ATOM 1167 C C . ALA A 1 157 ? -7.022 -18.419 4.917 1.00 94.31 157 ALA A C 1
ATOM 1169 O O . ALA A 1 157 ? -8.018 -18.790 5.537 1.00 94.31 157 ALA A O 1
ATOM 1170 N N . SER A 1 158 ? -5.802 -18.912 5.163 1.00 93.50 158 SER A N 1
ATOM 1171 C CA . SER A 1 158 ? -5.566 -19.997 6.121 1.00 93.50 158 SER A CA 1
ATOM 1172 C C . SER A 1 158 ? -5.426 -19.518 7.567 1.00 93.50 158 SER A C 1
ATOM 1174 O O . SER A 1 158 ? -6.004 -20.126 8.462 1.00 93.50 158 SER A O 1
ATOM 1176 N N . GLU A 1 159 ? -4.662 -18.450 7.813 1.00 95.38 159 GLU A N 1
ATOM 1177 C CA . GLU A 1 159 ? -4.298 -18.005 9.171 1.00 95.38 159 GLU A CA 1
ATOM 1178 C C . GLU A 1 159 ? -5.229 -16.913 9.716 1.00 95.38 159 GLU A C 1
ATOM 1180 O O . GLU A 1 159 ? -5.361 -16.746 10.928 1.00 95.38 159 GLU A O 1
ATOM 1185 N N . PHE A 1 160 ? -5.900 -16.162 8.835 1.00 95.38 160 PHE A N 1
ATOM 1186 C CA . PHE A 1 160 ? -6.680 -14.980 9.211 1.00 95.38 160 PHE A CA 1
ATOM 1187 C C . PHE A 1 160 ? -8.154 -15.050 8.758 1.00 95.38 160 PHE A C 1
ATOM 1189 O O . PHE A 1 160 ? -8.670 -14.063 8.232 1.00 95.38 160 PHE A O 1
ATOM 1196 N N . PRO A 1 161 ? -8.899 -16.150 9.013 1.00 94.56 161 PRO A N 1
ATOM 1197 C CA . PRO A 1 161 ? -10.270 -16.329 8.510 1.00 94.56 161 PRO A CA 1
ATOM 1198 C C . PRO A 1 161 ? -11.289 -15.335 9.094 1.00 94.56 161 PRO A C 1
ATOM 1200 O O . PRO A 1 161 ? -12.364 -15.144 8.534 1.00 94.56 161 PRO A O 1
ATOM 1203 N N . ALA A 1 162 ? -10.964 -14.695 10.222 1.00 93.88 162 ALA A N 1
ATOM 1204 C CA . ALA A 1 162 ? -11.783 -13.642 10.827 1.00 93.88 162 ALA A CA 1
ATOM 1205 C C . ALA A 1 162 ? -11.666 -12.287 10.103 1.00 93.88 162 ALA A C 1
ATOM 1207 O O . ALA A 1 162 ? -12.389 -11.345 10.432 1.00 93.88 162 ALA A O 1
ATOM 1208 N N . TYR A 1 163 ? -10.737 -12.166 9.157 1.00 96.06 163 TYR A N 1
ATOM 1209 C CA . TYR A 1 163 ? -10.506 -10.961 8.381 1.00 96.06 163 TYR A CA 1
ATOM 1210 C C . TYR A 1 163 ? -11.007 -11.158 6.953 1.00 96.06 163 TYR A C 1
ATOM 1212 O O . TYR A 1 163 ? -10.915 -12.236 6.373 1.00 96.06 163 TYR A O 1
ATOM 1220 N N . THR A 1 164 ? -11.495 -10.080 6.349 1.00 96.19 164 THR A N 1
ATOM 1221 C CA . THR A 1 164 ? -11.790 -10.052 4.913 1.00 96.19 164 THR A CA 1
ATOM 1222 C C . THR A 1 164 ? -10.683 -9.298 4.206 1.00 96.19 164 THR A C 1
ATOM 1224 O O . THR A 1 164 ? -10.307 -8.214 4.655 1.00 96.19 164 THR A O 1
ATOM 1227 N N . PHE A 1 165 ? -10.190 -9.815 3.086 1.00 95.06 165 PHE A N 1
ATOM 1228 C CA . PHE A 1 165 ? -9.221 -9.098 2.267 1.00 95.06 165 PHE A CA 1
ATOM 1229 C C . PHE A 1 165 ? -9.791 -8.762 0.894 1.00 95.06 165 PHE A C 1
ATOM 1231 O O . PHE A 1 165 ? -10.686 -9.431 0.380 1.00 95.06 165 PHE A O 1
ATOM 1238 N N . ARG A 1 166 ? -9.265 -7.693 0.304 1.00 95.50 166 ARG A N 1
ATOM 1239 C CA . ARG A 1 166 ? -9.570 -7.274 -1.060 1.00 95.50 166 ARG A CA 1
ATOM 1240 C C . ARG A 1 166 ? -8.288 -6.935 -1.793 1.00 95.50 166 ARG A C 1
ATOM 1242 O O . ARG A 1 166 ? -7.332 -6.458 -1.186 1.00 95.50 166 ARG A O 1
ATOM 1249 N N . GLU A 1 167 ? -8.306 -7.127 -3.100 1.00 95.19 167 GLU A N 1
ATOM 1250 C CA . GLU A 1 167 ? -7.173 -6.838 -3.974 1.00 95.19 167 GLU A CA 1
ATOM 1251 C C . GLU A 1 167 ? -7.357 -5.508 -4.703 1.00 95.19 167 GLU A C 1
ATOM 1253 O O . GLU A 1 167 ? -8.485 -5.070 -4.941 1.00 95.19 167 GLU A O 1
ATOM 1258 N N . ASN A 1 168 ? -6.238 -4.888 -5.081 1.00 93.12 168 ASN A N 1
ATOM 1259 C CA . ASN A 1 168 ? -6.198 -3.696 -5.929 1.00 93.12 168 ASN A CA 1
ATOM 1260 C C . ASN A 1 168 ? -7.087 -2.544 -5.411 1.00 93.12 168 ASN A C 1
ATOM 1262 O O . ASN A 1 168 ? -7.897 -1.972 -6.144 1.00 93.12 168 ASN A O 1
ATOM 1266 N N . VAL A 1 169 ? -6.944 -2.214 -4.127 1.00 95.50 169 VAL A N 1
ATOM 1267 C CA . VAL A 1 169 ? -7.759 -1.200 -3.446 1.00 95.50 169 VAL A CA 1
ATOM 1268 C C . VAL A 1 169 ? -7.203 0.193 -3.699 1.00 95.50 169 VAL A C 1
ATOM 1270 O O . VAL A 1 169 ? -6.013 0.443 -3.494 1.00 95.50 169 VAL A O 1
ATOM 1273 N N . SER A 1 170 ? -8.064 1.120 -4.121 1.00 94.81 170 SER A N 1
ATOM 1274 C CA . SER A 1 170 ? -7.634 2.492 -4.379 1.00 94.81 170 SER A CA 1
ATOM 1275 C C . SER A 1 170 ? -7.595 3.318 -3.091 1.00 94.81 170 SER A C 1
ATOM 1277 O O . SER A 1 170 ? -8.552 3.280 -2.315 1.00 94.81 170 SER A O 1
ATOM 1279 N N . PRO A 1 171 ? -6.564 4.156 -2.874 1.00 94.88 171 PRO A N 1
ATOM 1280 C CA . PRO A 1 171 ? -6.547 5.089 -1.747 1.00 94.88 171 PRO A CA 1
ATOM 1281 C C . PRO A 1 171 ? -7.678 6.127 -1.776 1.00 94.88 171 PRO A C 1
ATOM 1283 O O . PRO A 1 171 ? -7.931 6.790 -0.770 1.00 94.88 171 PRO A O 1
ATOM 1286 N N . THR A 1 172 ? -8.404 6.262 -2.890 1.00 93.38 172 THR A N 1
ATOM 1287 C CA . THR A 1 172 ? -9.617 7.090 -2.946 1.00 93.38 172 THR A CA 1
ATOM 1288 C C . THR A 1 172 ? -10.737 6.557 -2.055 1.00 93.38 172 THR A C 1
ATOM 1290 O O . THR A 1 172 ? -11.554 7.334 -1.574 1.00 93.38 172 THR A O 1
ATOM 1293 N N . GLU A 1 173 ? -10.760 5.252 -1.768 1.00 92.19 173 GLU A N 1
ATOM 1294 C CA . GLU A 1 173 ? -11.770 4.635 -0.895 1.00 92.19 173 GLU A CA 1
ATOM 1295 C C . GLU A 1 173 ? -11.630 5.041 0.576 1.00 92.19 173 GLU A C 1
ATOM 1297 O O . GLU A 1 173 ? -12.592 4.979 1.334 1.00 92.19 173 GLU A O 1
ATOM 1302 N N . ILE A 1 174 ? -10.443 5.500 0.968 1.00 91.56 174 ILE A N 1
ATOM 1303 C CA . ILE A 1 174 ? -10.149 6.046 2.299 1.00 91.56 174 ILE A CA 1
ATOM 1304 C C . ILE A 1 174 ? -10.018 7.576 2.264 1.00 91.56 174 ILE A C 1
ATOM 1306 O O . ILE A 1 174 ? -9.283 8.168 3.053 1.00 91.56 174 ILE A O 1
ATOM 1310 N N . GLY A 1 175 ? -10.694 8.226 1.312 1.00 89.69 175 GLY A N 1
ATOM 1311 C CA . GLY A 1 175 ? -10.779 9.685 1.216 1.00 89.69 175 GLY A CA 1
ATOM 1312 C C . GLY A 1 175 ? -9.623 10.367 0.478 1.00 89.69 175 GLY A C 1
ATOM 1313 O O . GLY A 1 175 ? -9.483 11.585 0.564 1.00 89.69 175 GLY A O 1
ATOM 1314 N N . GLY A 1 176 ? -8.781 9.622 -0.242 1.00 88.75 176 GLY A N 1
ATOM 1315 C CA . GLY A 1 176 ? -7.749 10.212 -1.093 1.00 88.75 176 GLY A CA 1
ATOM 1316 C C . GLY A 1 176 ? -8.346 10.925 -2.315 1.00 88.75 176 GLY A C 1
ATOM 1317 O O . GLY A 1 176 ? -9.234 10.397 -2.975 1.00 88.75 176 GLY A O 1
ATOM 1318 N N . THR A 1 177 ? -7.818 12.097 -2.674 1.00 87.06 177 THR A N 1
ATOM 1319 C CA . THR A 1 177 ? -8.280 12.889 -3.839 1.00 87.06 177 THR A CA 1
ATOM 1320 C C . THR A 1 177 ? -7.219 13.072 -4.935 1.00 87.06 177 THR A C 1
ATOM 1322 O O . THR A 1 177 ? -7.441 13.785 -5.911 1.00 87.06 177 THR A O 1
ATOM 1325 N N . GLY A 1 178 ? -6.054 12.437 -4.787 1.00 83.50 178 GLY A N 1
ATOM 1326 C CA . GLY A 1 178 ? -4.920 12.528 -5.707 1.00 83.50 178 GLY A CA 1
ATOM 1327 C C . GLY A 1 178 ? -4.776 11.354 -6.679 1.00 83.50 178 GLY A C 1
ATOM 1328 O O . GLY A 1 178 ? -5.592 10.436 -6.739 1.00 83.50 178 GLY A O 1
ATOM 1329 N N . LYS A 1 179 ? -3.677 11.381 -7.442 1.00 88.50 179 LYS A N 1
ATOM 1330 C CA . LYS A 1 179 ? -3.219 10.224 -8.220 1.00 88.50 179 LYS A CA 1
ATOM 1331 C C . LYS A 1 179 ? -2.450 9.296 -7.298 1.00 88.50 179 LYS A C 1
ATOM 1333 O O . LYS A 1 179 ? -1.436 9.696 -6.741 1.00 88.50 179 LYS A O 1
ATOM 1338 N N . PHE A 1 180 ? -2.905 8.064 -7.168 1.00 92.44 180 PHE A N 1
ATOM 1339 C CA . PHE A 1 180 ? -2.301 7.104 -6.261 1.00 92.44 180 PHE A CA 1
ATOM 1340 C C . PHE A 1 180 ? -1.911 5.822 -6.976 1.00 92.44 180 PHE A C 1
ATOM 1342 O O . PHE A 1 180 ? -2.384 5.521 -8.071 1.00 92.44 180 PHE A O 1
ATOM 1349 N N . MET A 1 181 ? -1.050 5.063 -6.313 1.00 92.19 181 MET A N 1
ATOM 1350 C CA . MET A 1 181 ? -0.831 3.664 -6.611 1.00 92.19 181 MET A CA 1
ATOM 1351 C C . MET A 1 181 ? -1.778 2.848 -5.733 1.00 92.19 181 MET A C 1
ATOM 1353 O O . MET A 1 181 ? -1.888 3.088 -4.532 1.00 92.19 181 MET A O 1
ATOM 1357 N N . ASN A 1 182 ? -2.477 1.891 -6.329 1.00 95.50 182 ASN A N 1
ATOM 1358 C CA . ASN A 1 182 ? -3.398 1.055 -5.572 1.00 95.50 182 ASN A CA 1
ATOM 1359 C C . ASN A 1 182 ? -2.637 0.129 -4.619 1.00 95.50 182 ASN A C 1
ATOM 1361 O O . ASN A 1 182 ? -1.549 -0.355 -4.941 1.00 95.50 182 ASN A O 1
ATOM 1365 N N . TYR A 1 183 ? -3.233 -0.145 -3.461 1.00 96.69 183 TYR A N 1
ATOM 1366 C CA . TYR A 1 183 ? -2.747 -1.183 -2.565 1.00 96.69 183 TYR A CA 1
ATOM 1367 C C . TYR A 1 183 ? -2.993 -2.544 -3.215 1.00 96.69 183 TYR A C 1
ATOM 1369 O O . TYR A 1 183 ? -4.109 -2.830 -3.652 1.00 96.69 183 TYR A O 1
ATOM 1377 N N . SER A 1 184 ? -1.961 -3.387 -3.274 1.00 96.31 184 SER A N 1
ATOM 1378 C CA . SER A 1 184 ? -2.076 -4.742 -3.824 1.00 96.31 184 SER A CA 1
ATOM 1379 C C . SER A 1 184 ? -3.108 -5.546 -3.041 1.00 96.31 184 SER A C 1
ATOM 1381 O O . SER A 1 184 ? -3.976 -6.165 -3.645 1.00 96.31 184 SER A O 1
ATOM 1383 N N . PHE A 1 185 ? -3.064 -5.443 -1.709 1.00 97.31 185 PHE A N 1
ATOM 1384 C CA . PHE A 1 185 ? 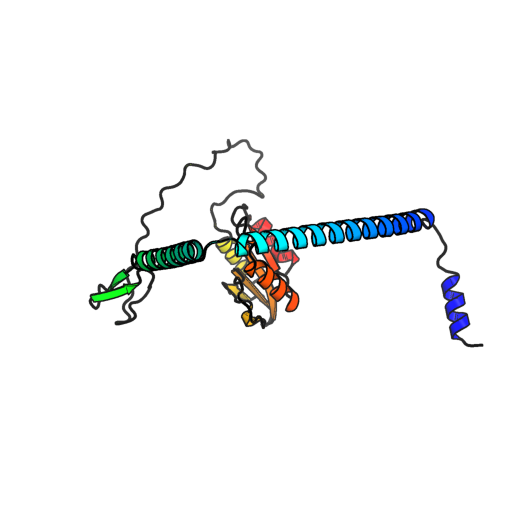-4.035 -6.048 -0.807 1.00 97.31 185 PHE A CA 1
ATOM 1385 C C . PHE A 1 185 ? -4.441 -5.074 0.301 1.00 97.31 185 PHE A C 1
ATOM 1387 O O . PHE A 1 185 ? -3.630 -4.290 0.796 1.00 97.31 185 PHE A O 1
ATOM 1394 N N . ALA A 1 186 ? -5.693 -5.171 0.728 1.00 97.19 186 ALA A N 1
ATOM 1395 C CA . ALA A 1 186 ? -6.236 -4.480 1.884 1.00 97.19 186 ALA A CA 1
ATOM 1396 C C . ALA A 1 186 ? -6.994 -5.466 2.768 1.00 97.19 186 ALA A C 1
ATOM 1398 O O . ALA A 1 186 ? -7.857 -6.190 2.277 1.00 97.19 186 ALA A O 1
ATOM 1399 N N . VAL A 1 187 ? -6.679 -5.481 4.060 1.00 97.44 187 VAL A N 1
ATOM 1400 C CA . VAL A 1 187 ? -7.274 -6.366 5.063 1.00 97.44 187 VAL A CA 1
ATOM 1401 C C . VAL A 1 187 ? -8.187 -5.554 5.969 1.00 97.44 187 VAL A C 1
ATOM 1403 O O . VAL A 1 187 ? -7.803 -4.495 6.474 1.00 97.44 187 VAL A O 1
ATOM 1406 N N . TYR A 1 188 ? -9.388 -6.071 6.192 1.00 96.81 188 TYR A N 1
ATOM 1407 C CA . TYR A 1 188 ? -10.444 -5.443 6.971 1.00 96.81 188 TYR A CA 1
ATOM 1408 C C . TYR A 1 188 ? -10.916 -6.380 8.079 1.00 96.81 188 TYR A C 1
ATOM 1410 O O . TYR A 1 188 ? -10.960 -7.599 7.903 1.00 96.81 188 TYR A O 1
ATOM 1418 N N . LYS A 1 189 ? -11.318 -5.788 9.203 1.00 96.44 189 LYS A N 1
ATOM 1419 C CA . LYS A 1 189 ? -12.015 -6.460 10.302 1.00 96.44 189 LYS A CA 1
ATOM 1420 C C . LYS A 1 189 ? -13.278 -5.673 10.602 1.00 96.44 189 LYS A C 1
ATOM 1422 O O . LYS A 1 189 ? -13.187 -4.467 10.823 1.00 96.44 189 LYS A O 1
ATOM 1427 N N . ASP A 1 190 ? -14.431 -6.331 10.543 1.00 94.69 190 ASP A N 1
ATOM 1428 C CA . ASP A 1 190 ? -15.741 -5.703 10.766 1.00 94.69 190 ASP A CA 1
ATOM 1429 C C . ASP A 1 190 ? -15.972 -4.457 9.881 1.00 94.69 190 ASP A C 1
ATOM 1431 O O . ASP A 1 190 ? -16.515 -3.443 10.310 1.00 94.69 190 ASP A O 1
ATOM 1435 N N . GLY A 1 191 ? -15.486 -4.505 8.634 1.00 91.12 191 GLY A N 1
ATOM 1436 C CA . GLY A 1 191 ? -15.576 -3.403 7.667 1.00 91.12 191 GLY A CA 1
ATOM 1437 C C . GLY A 1 191 ? -14.556 -2.271 7.855 1.00 91.12 191 GLY A C 1
ATOM 1438 O O . GLY A 1 191 ? -14.415 -1.436 6.964 1.00 91.12 191 GLY A O 1
ATOM 1439 N N . ALA A 1 192 ? -13.792 -2.251 8.952 1.00 93.31 192 ALA A N 1
ATOM 1440 C CA . ALA A 1 192 ? -12.744 -1.259 9.185 1.00 93.31 192 ALA A CA 1
ATOM 1441 C C . ALA A 1 192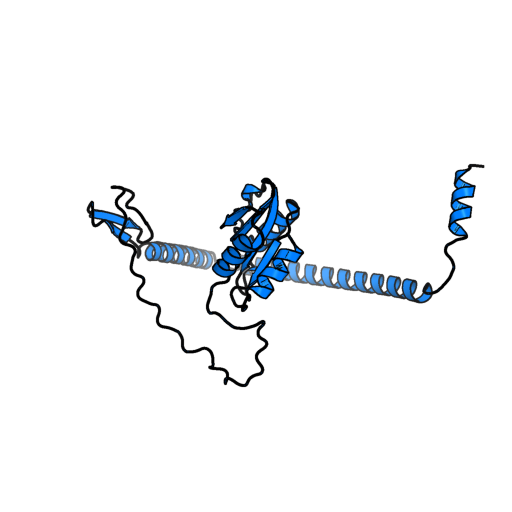 ? -11.387 -1.729 8.622 1.00 93.31 192 ALA A C 1
ATOM 1443 O O . ALA A 1 192 ? -10.983 -2.867 8.891 1.00 93.31 192 ALA A O 1
ATOM 1444 N N . PRO A 1 193 ? -10.647 -0.885 7.874 1.00 96.00 193 PRO A N 1
ATOM 1445 C CA . PRO A 1 193 ? -9.335 -1.254 7.351 1.00 96.00 193 PRO A CA 1
ATOM 1446 C C . PRO A 1 193 ? -8.320 -1.407 8.491 1.00 96.00 193 PRO A C 1
ATOM 1448 O O . PRO A 1 193 ? -8.224 -0.557 9.377 1.00 96.00 193 PRO A O 1
ATOM 1451 N N . LYS A 1 194 ? -7.558 -2.502 8.470 1.00 96.44 194 LYS A N 1
ATOM 1452 C CA . LYS A 1 194 ? -6.529 -2.822 9.473 1.00 96.44 194 LYS A CA 1
ATOM 1453 C C . LYS A 1 194 ? -5.121 -2.789 8.904 1.00 96.44 194 LYS A C 1
ATOM 1455 O O . LYS A 1 194 ? -4.210 -2.297 9.566 1.00 96.44 194 LYS A O 1
ATOM 1460 N N . LEU A 1 195 ? -4.956 -3.266 7.675 1.00 97.81 195 LEU A N 1
ATOM 1461 C CA . LEU A 1 195 ? -3.651 -3.380 7.043 1.00 97.81 195 LEU A CA 1
ATOM 1462 C C . LEU A 1 195 ? -3.767 -3.172 5.538 1.00 97.81 195 LEU A C 1
ATOM 1464 O O . LEU A 1 195 ? -4.607 -3.788 4.885 1.00 97.81 195 LEU A O 1
ATOM 1468 N N . PHE A 1 196 ? -2.886 -2.354 4.979 1.00 98.06 196 PHE A N 1
ATOM 1469 C CA . PHE A 1 196 ? -2.656 -2.286 3.542 1.00 98.06 196 PHE A CA 1
ATOM 1470 C C . PHE A 1 196 ? -1.313 -2.914 3.203 1.00 98.06 196 PHE A C 1
ATOM 1472 O O . PHE A 1 196 ? -0.353 -2.825 3.967 1.00 98.06 196 PHE A O 1
ATOM 1479 N N . MET A 1 197 ? -1.233 -3.557 2.047 1.00 97.94 197 MET A N 1
ATOM 1480 C CA . MET A 1 197 ? -0.020 -4.205 1.573 1.00 97.94 197 MET A CA 1
ATOM 1481 C C . MET A 1 197 ? 0.231 -3.836 0.120 1.00 97.94 197 MET A C 1
ATOM 1483 O O . MET A 1 197 ? -0.685 -3.846 -0.705 1.00 97.94 197 MET A O 1
ATOM 1487 N N . MET A 1 198 ? 1.484 -3.533 -0.199 1.00 96.44 198 MET A N 1
ATOM 1488 C CA . MET A 1 198 ? 1.933 -3.262 -1.557 1.00 96.44 198 MET A CA 1
ATOM 1489 C C . MET A 1 198 ? 3.030 -4.241 -1.951 1.00 96.44 198 MET A C 1
ATOM 1491 O O . MET A 1 198 ? 4.039 -4.376 -1.259 1.00 96.44 198 MET A O 1
ATOM 1495 N N . ILE A 1 199 ? 2.851 -4.896 -3.091 1.00 94.44 199 ILE A N 1
ATOM 1496 C CA . ILE A 1 199 ? 3.890 -5.711 -3.712 1.00 94.44 199 ILE A CA 1
ATOM 1497 C C . ILE A 1 199 ? 4.631 -4.817 -4.697 1.00 94.44 199 ILE A C 1
ATOM 1499 O O . ILE A 1 199 ? 4.062 -4.365 -5.692 1.00 94.44 199 ILE A O 1
ATOM 1503 N N . ILE A 1 200 ? 5.893 -4.522 -4.404 1.00 92.56 200 ILE A N 1
ATOM 1504 C CA . ILE A 1 200 ? 6.632 -3.452 -5.075 1.00 92.56 200 ILE A CA 1
ATOM 1505 C C . ILE A 1 200 ? 7.947 -3.930 -5.694 1.00 92.56 200 ILE A C 1
ATOM 1507 O O . ILE A 1 200 ? 8.546 -4.921 -5.278 1.00 92.56 200 ILE A O 1
ATOM 1511 N N . GLY A 1 201 ? 8.402 -3.213 -6.721 1.00 88.00 201 GLY A N 1
ATOM 1512 C CA . GLY A 1 201 ? 9.702 -3.421 -7.354 1.00 88.00 201 GLY A CA 1
ATOM 1513 C C . GLY A 1 201 ? 10.816 -2.614 -6.681 1.00 88.00 201 GLY A C 1
ATOM 1514 O O . GLY A 1 201 ? 10.581 -1.850 -5.747 1.00 88.00 201 GLY A O 1
ATOM 1515 N N . LYS A 1 202 ? 12.046 -2.749 -7.195 1.00 87.19 202 LYS A N 1
ATOM 1516 C CA . LYS A 1 202 ? 13.248 -2.083 -6.654 1.00 87.19 202 LYS A CA 1
ATOM 1517 C C . LYS A 1 202 ? 13.130 -0.555 -6.587 1.00 87.19 202 LYS A C 1
ATOM 1519 O O . LYS A 1 202 ? 13.596 0.048 -5.631 1.00 87.19 202 LYS A O 1
ATOM 1524 N N . THR A 1 203 ? 12.500 0.067 -7.582 1.00 88.75 203 THR A N 1
ATOM 1525 C CA . THR A 1 203 ? 12.441 1.534 -7.726 1.00 88.75 203 THR A CA 1
ATOM 1526 C C . THR A 1 203 ? 11.114 2.143 -7.284 1.00 88.75 203 THR A C 1
ATOM 1528 O O . THR A 1 203 ? 10.981 3.363 -7.239 1.00 88.75 203 THR A O 1
ATOM 1531 N N . THR A 1 204 ? 10.116 1.321 -6.951 1.00 88.38 204 THR A N 1
ATOM 1532 C CA . THR A 1 204 ? 8.745 1.787 -6.703 1.00 88.38 204 THR A CA 1
ATOM 1533 C C . THR A 1 204 ? 8.666 2.789 -5.553 1.00 88.38 204 THR A C 1
ATOM 1535 O O . THR A 1 204 ? 7.853 3.707 -5.600 1.00 88.38 204 THR A O 1
ATOM 1538 N N . THR A 1 205 ? 9.536 2.675 -4.548 1.00 89.44 205 THR A N 1
ATOM 1539 C CA . THR A 1 205 ? 9.558 3.590 -3.397 1.00 89.44 205 THR A CA 1
ATOM 1540 C C . THR A 1 205 ? 9.934 5.027 -3.763 1.00 89.44 205 THR A C 1
ATOM 1542 O O . THR A 1 205 ? 9.536 5.962 -3.065 1.00 89.44 205 THR A O 1
ATOM 1545 N N . SER A 1 206 ? 10.651 5.220 -4.872 1.00 90.56 206 SER A N 1
ATOM 1546 C CA . SER A 1 206 ? 11.007 6.535 -5.411 1.00 90.56 206 SER A CA 1
ATOM 1547 C C . SER A 1 206 ? 9.852 7.187 -6.178 1.00 90.56 206 SER A C 1
ATOM 1549 O O . SER A 1 206 ? 9.870 8.399 -6.408 1.00 90.56 206 SER A O 1
ATOM 1551 N N . HIS A 1 207 ? 8.831 6.414 -6.564 1.00 91.31 207 HIS A N 1
ATOM 1552 C CA . HIS A 1 207 ? 7.699 6.926 -7.327 1.00 91.31 207 HIS A CA 1
ATOM 1553 C C . HIS A 1 207 ? 6.835 7.830 -6.442 1.00 91.31 207 HIS A C 1
ATOM 1555 O O . HIS A 1 207 ? 6.625 7.587 -5.249 1.00 91.31 207 HIS A O 1
ATOM 1561 N N . ARG A 1 208 ? 6.324 8.914 -7.027 1.00 94.62 208 ARG A N 1
ATOM 1562 C CA . ARG A 1 208 ? 5.536 9.909 -6.293 1.00 94.62 208 ARG A CA 1
ATOM 1563 C C . ARG A 1 208 ? 4.188 9.340 -5.851 1.00 94.62 208 ARG A C 1
ATOM 1565 O O . ARG A 1 208 ? 3.785 9.541 -4.713 1.00 94.62 208 ARG A O 1
ATOM 1572 N N . GLU A 1 209 ? 3.557 8.557 -6.714 1.00 93.38 209 GLU A N 1
ATOM 1573 C CA . GLU A 1 209 ? 2.276 7.892 -6.485 1.00 93.38 209 GLU A CA 1
ATOM 1574 C C . GLU A 1 209 ? 2.355 6.913 -5.309 1.00 93.38 209 GLU A C 1
ATOM 1576 O O . GLU A 1 209 ? 1.446 6.869 -4.483 1.00 93.38 209 GLU A O 1
ATOM 1581 N N . TYR A 1 210 ? 3.463 6.177 -5.179 1.00 95.31 210 TYR A N 1
ATOM 1582 C CA . TYR A 1 210 ? 3.703 5.308 -4.027 1.00 95.31 210 TYR A CA 1
ATOM 1583 C C . TYR A 1 210 ? 3.782 6.119 -2.724 1.00 95.31 210 TYR A C 1
ATOM 1585 O O . TYR A 1 210 ? 3.104 5.787 -1.752 1.00 95.31 210 TYR A O 1
ATOM 1593 N N . ARG A 1 211 ? 4.561 7.211 -2.704 1.00 95.31 211 ARG A N 1
ATOM 1594 C CA . ARG A 1 211 ? 4.700 8.068 -1.512 1.00 95.31 211 ARG A CA 1
ATOM 1595 C C . ARG A 1 211 ? 3.362 8.660 -1.084 1.00 95.31 211 ARG A C 1
ATOM 1597 O O . ARG A 1 211 ? 3.014 8.576 0.088 1.00 95.31 211 ARG A O 1
ATOM 1604 N N . TRP A 1 212 ? 2.572 9.145 -2.036 1.00 95.50 212 TRP A N 1
ATOM 1605 C CA . TRP A 1 212 ? 1.224 9.637 -1.764 1.00 95.50 212 TRP A CA 1
ATOM 1606 C C . TRP A 1 212 ? 0.287 8.550 -1.232 1.00 95.50 212 TRP A C 1
ATOM 1608 O O . TRP A 1 212 ? -0.509 8.812 -0.336 1.00 95.50 212 TRP A O 1
ATOM 1618 N N . SER A 1 213 ? 0.406 7.317 -1.724 1.00 95.69 213 SER A N 1
ATOM 1619 C CA . SER A 1 213 ? -0.402 6.187 -1.234 1.00 95.69 213 SER A CA 1
ATOM 1620 C C . SER A 1 213 ? -0.012 5.797 0.191 1.00 95.69 213 SER A C 1
ATOM 1622 O O . SER A 1 213 ? -0.880 5.519 1.019 1.00 95.69 213 SER A O 1
ATOM 1624 N N . LYS A 1 214 ? 1.287 5.849 0.511 1.00 96.38 214 LYS A N 1
ATOM 1625 C CA . LYS A 1 214 ? 1.802 5.664 1.872 1.00 96.38 214 LYS A CA 1
ATOM 1626 C C . LYS A 1 214 ? 1.295 6.749 2.822 1.00 96.38 214 LYS A C 1
ATOM 1628 O O . LYS A 1 214 ? 0.807 6.434 3.903 1.00 96.38 214 LYS A O 1
ATOM 1633 N N . GLU A 1 215 ? 1.390 8.014 2.418 1.00 95.81 215 GLU A N 1
ATOM 1634 C CA . GLU A 1 215 ? 0.872 9.146 3.192 1.00 95.81 215 GLU A CA 1
ATOM 1635 C C . GLU A 1 215 ? -0.637 9.023 3.419 1.00 95.81 215 GLU A C 1
ATOM 1637 O O . GLU A 1 215 ? -1.114 9.315 4.513 1.00 95.81 215 GLU A O 1
ATOM 1642 N N . GLN A 1 216 ? -1.392 8.559 2.419 1.00 96.69 216 GLN A N 1
ATOM 1643 C CA . GLN A 1 216 ? -2.835 8.374 2.551 1.00 96.69 216 GLN A CA 1
ATOM 1644 C C . GLN A 1 216 ? -3.189 7.245 3.527 1.00 96.69 216 GLN A C 1
ATOM 1646 O O . GLN A 1 216 ? -4.073 7.430 4.362 1.00 96.69 216 GLN A O 1
ATOM 1651 N N . ALA A 1 217 ? -2.471 6.118 3.485 1.00 96.06 217 ALA A N 1
ATOM 1652 C CA . ALA A 1 217 ? -2.633 5.041 4.464 1.00 96.06 217 ALA A CA 1
ATOM 1653 C C . ALA A 1 217 ? -2.370 5.551 5.889 1.00 96.06 217 ALA A C 1
ATOM 1655 O O . ALA A 1 217 ? -3.173 5.331 6.794 1.00 96.06 217 ALA A O 1
ATOM 1656 N N . GLN A 1 218 ? -1.285 6.314 6.061 1.00 95.69 218 GLN A N 1
ATOM 1657 C CA . GLN A 1 218 ? -0.920 6.912 7.342 1.00 95.69 218 GLN A CA 1
ATOM 1658 C C . GLN A 1 218 ? -1.977 7.906 7.840 1.00 95.69 218 GLN A C 1
ATOM 1660 O O . GLN A 1 218 ? -2.340 7.864 9.013 1.00 95.69 218 GLN A O 1
ATOM 1665 N N . LYS A 1 219 ? -2.509 8.770 6.964 1.00 95.81 219 LYS A N 1
ATOM 1666 C CA . LYS A 1 219 ? -3.602 9.702 7.298 1.00 95.81 219 LYS A CA 1
ATOM 1667 C C . LYS A 1 219 ? -4.872 8.973 7.728 1.00 95.81 219 LYS A C 1
ATOM 1669 O O . LYS A 1 219 ? -5.553 9.439 8.634 1.00 95.81 219 LYS A O 1
ATOM 1674 N N . ALA A 1 220 ? -5.168 7.831 7.110 1.00 94.44 220 ALA A N 1
ATOM 1675 C CA . ALA A 1 220 ? -6.284 6.974 7.498 1.00 94.44 220 ALA A CA 1
ATOM 1676 C C . ALA A 1 220 ? -6.017 6.162 8.782 1.00 94.44 220 ALA A C 1
ATOM 1678 O O . ALA A 1 220 ? -6.890 5.418 9.220 1.00 94.44 220 ALA A O 1
ATOM 1679 N N . GLY A 1 221 ? -4.826 6.276 9.384 1.00 95.50 221 GLY A N 1
ATOM 1680 C CA . GLY A 1 221 ? -4.441 5.510 10.569 1.00 95.50 221 GLY A CA 1
ATOM 1681 C C . GLY A 1 221 ? -4.249 4.014 10.301 1.00 95.50 221 GLY A C 1
ATOM 1682 O O . GLY A 1 221 ? -4.309 3.218 11.235 1.00 95.50 221 GLY A O 1
ATOM 1683 N N . VAL A 1 222 ? -4.034 3.618 9.043 1.00 96.19 222 VAL A N 1
ATOM 1684 C CA . VAL A 1 222 ? -3.884 2.216 8.635 1.00 96.19 222 VAL A CA 1
ATOM 1685 C C . VAL A 1 222 ? -2.412 1.910 8.382 1.00 96.19 222 VAL A C 1
ATOM 1687 O O . VAL A 1 222 ? -1.721 2.634 7.663 1.00 96.19 222 VAL A O 1
ATOM 1690 N N . THR A 1 223 ? -1.922 0.809 8.950 1.00 95.94 223 THR A N 1
ATOM 1691 C CA . THR A 1 223 ? -0.543 0.370 8.710 1.00 95.94 223 THR A CA 1
ATOM 1692 C C . THR A 1 223 ? -0.381 -0.109 7.270 1.00 95.94 223 THR A C 1
ATOM 1694 O O . THR A 1 223 ? -1.243 -0.812 6.746 1.00 95.94 223 THR A O 1
ATOM 1697 N N . MET A 1 224 ? 0.741 0.243 6.637 1.00 95.81 224 MET A N 1
ATOM 1698 C CA . MET A 1 224 ? 1.086 -0.213 5.292 1.00 95.81 224 MET A CA 1
ATOM 1699 C C . MET A 1 224 ? 2.369 -1.051 5.307 1.00 95.81 224 MET A C 1
ATOM 1701 O O . MET A 1 224 ? 3.398 -0.598 5.814 1.00 95.81 224 MET A O 1
ATOM 1705 N N . LEU A 1 225 ? 2.320 -2.250 4.724 1.00 96.81 225 LEU A N 1
ATOM 1706 C CA . LEU A 1 225 ? 3.471 -3.133 4.535 1.00 96.81 225 LEU A CA 1
ATOM 1707 C C . LEU A 1 225 ? 3.864 -3.223 3.069 1.00 96.81 225 LEU A C 1
ATOM 1709 O O . LEU A 1 225 ? 3.021 -3.167 2.178 1.00 96.81 225 LEU A O 1
ATOM 1713 N N . ASN A 1 226 ? 5.151 -3.450 2.838 1.00 96.44 226 ASN A N 1
ATOM 1714 C CA . ASN A 1 226 ? 5.664 -3.755 1.515 1.00 96.44 226 ASN A CA 1
ATOM 1715 C C . ASN A 1 226 ? 6.199 -5.178 1.476 1.00 96.44 226 ASN A C 1
ATOM 1717 O O . ASN A 1 226 ? 6.915 -5.590 2.390 1.00 96.44 226 ASN A O 1
ATOM 1721 N N . PHE A 1 227 ? 5.931 -5.856 0.369 1.00 95.25 227 PHE A N 1
ATOM 1722 C CA . PHE A 1 227 ? 6.624 -7.070 -0.032 1.00 95.25 227 PHE A CA 1
ATOM 1723 C C . PHE A 1 227 ? 7.373 -6.782 -1.332 1.00 95.25 227 PHE A C 1
ATOM 1725 O O . PHE A 1 227 ? 6.807 -6.260 -2.293 1.00 95.25 227 PHE A O 1
ATOM 1732 N N . MET A 1 228 ? 8.673 -7.058 -1.361 1.00 91.25 228 MET A N 1
ATOM 1733 C CA . MET A 1 228 ? 9.498 -6.761 -2.530 1.00 91.25 228 MET A CA 1
ATOM 1734 C C . MET A 1 228 ? 9.384 -7.921 -3.520 1.00 91.25 228 MET A C 1
ATOM 1736 O O . MET A 1 228 ? 9.721 -9.046 -3.176 1.00 91.25 228 MET A O 1
ATOM 1740 N N . ARG A 1 229 ? 8.962 -7.664 -4.762 1.00 86.88 229 ARG A N 1
ATOM 1741 C CA . ARG A 1 229 ? 8.730 -8.711 -5.782 1.00 86.88 229 ARG A CA 1
ATOM 1742 C C . ARG A 1 229 ? 9.959 -9.585 -6.068 1.00 86.88 229 ARG A C 1
ATOM 1744 O O . ARG A 1 229 ? 9.808 -10.723 -6.482 1.00 86.88 229 ARG A O 1
ATOM 1751 N N . HIS A 1 230 ? 11.158 -9.037 -5.891 1.00 82.44 230 HIS A N 1
ATOM 1752 C CA . HIS A 1 230 ? 12.420 -9.732 -6.161 1.00 82.44 230 HIS A CA 1
ATOM 1753 C C . HIS A 1 230 ? 12.981 -10.479 -4.948 1.00 82.44 230 HIS A C 1
ATOM 1755 O O . HIS A 1 230 ? 14.014 -11.126 -5.077 1.00 82.44 230 HIS A O 1
ATOM 1761 N N . GLU A 1 231 ? 12.333 -10.369 -3.789 1.00 86.00 231 GLU A N 1
ATOM 1762 C CA . GLU A 1 231 ? 12.708 -11.131 -2.603 1.00 86.00 231 GLU A CA 1
ATOM 1763 C C . GLU A 1 231 ? 11.990 -12.491 -2.598 1.00 86.00 231 GLU A C 1
ATOM 1765 O O . GLU A 1 231 ? 10.913 -12.624 -3.190 1.00 86.00 231 GLU A O 1
ATOM 1770 N N . PRO A 1 232 ? 12.528 -13.506 -1.901 1.00 82.19 232 PRO A N 1
ATOM 1771 C CA . PRO A 1 232 ? 11.928 -14.841 -1.865 1.00 82.19 232 PRO A CA 1
ATOM 1772 C C . PRO A 1 232 ? 10.500 -14.863 -1.302 1.00 82.19 232 PRO A C 1
ATOM 1774 O O . PRO A 1 232 ? 9.684 -15.687 -1.722 1.00 82.19 232 PRO A O 1
ATOM 1777 N N . ASN A 1 233 ? 10.211 -13.958 -0.351 1.00 90.31 233 ASN A N 1
ATOM 1778 C CA . ASN A 1 233 ? 8.948 -13.858 0.389 1.00 90.31 233 ASN A CA 1
ATOM 1779 C C . ASN A 1 233 ? 8.412 -15.249 0.768 1.00 90.31 233 ASN A C 1
ATOM 1781 O O . ASN A 1 233 ? 7.375 -15.685 0.265 1.00 90.31 233 ASN A O 1
ATOM 1785 N N . SER A 1 234 ? 9.164 -15.986 1.593 1.00 90.25 234 SER A N 1
ATOM 1786 C CA . SER A 1 234 ? 8.749 -17.324 2.018 1.00 90.25 234 SER A CA 1
ATOM 1787 C C . SER A 1 234 ? 7.407 -17.270 2.755 1.00 90.25 234 SER A C 1
ATOM 1789 O O . SER A 1 234 ? 7.047 -16.254 3.355 1.00 90.25 234 SER A O 1
ATOM 1791 N N . VAL A 1 235 ? 6.652 -18.370 2.719 1.00 91.31 235 VAL A N 1
ATOM 1792 C CA . VAL A 1 235 ? 5.353 -18.460 3.407 1.00 91.31 235 VAL A CA 1
ATOM 1793 C C . VAL A 1 235 ? 5.506 -18.145 4.896 1.00 91.31 235 VAL A C 1
ATOM 1795 O O . VAL A 1 235 ? 4.704 -17.393 5.440 1.00 91.31 235 VAL A O 1
ATOM 1798 N N . LEU A 1 236 ? 6.564 -18.657 5.534 1.00 91.25 236 LEU A N 1
ATOM 1799 C CA . LEU A 1 236 ? 6.863 -18.382 6.940 1.00 91.25 236 LEU A CA 1
ATOM 1800 C C . LEU A 1 236 ? 7.111 -16.888 7.187 1.00 91.25 236 LEU A C 1
ATOM 1802 O O . LEU A 1 236 ? 6.485 -16.305 8.064 1.00 91.25 236 LEU A O 1
ATOM 1806 N N . TYR A 1 237 ? 7.939 -16.245 6.355 1.00 93.00 237 TYR A N 1
ATOM 1807 C CA . TYR A 1 237 ? 8.178 -14.804 6.448 1.00 93.00 237 TYR A CA 1
ATOM 1808 C C . TYR A 1 237 ? 6.883 -13.994 6.327 1.00 93.00 237 TYR A C 1
ATOM 1810 O O . TYR A 1 237 ? 6.665 -13.047 7.084 1.00 93.00 237 TYR A O 1
ATOM 1818 N N . ILE A 1 238 ? 6.015 -14.359 5.379 1.00 95.06 238 ILE A N 1
ATOM 1819 C CA . ILE A 1 238 ? 4.720 -13.699 5.199 1.00 95.06 238 ILE A CA 1
ATOM 1820 C C . ILE A 1 238 ? 3.853 -13.897 6.448 1.00 95.06 238 ILE A C 1
ATOM 1822 O O . ILE A 1 238 ? 3.330 -12.910 6.961 1.00 95.06 238 ILE A O 1
ATOM 1826 N N . LYS A 1 239 ? 3.745 -15.125 6.973 1.00 95.06 239 LYS A N 1
ATOM 1827 C CA . LYS A 1 239 ? 2.984 -15.435 8.196 1.00 95.06 239 LYS A CA 1
ATOM 1828 C C . LYS A 1 239 ? 3.446 -14.596 9.382 1.00 95.06 239 LYS A C 1
ATOM 1830 O O . LYS A 1 239 ? 2.644 -13.852 9.944 1.00 95.06 239 LYS A O 1
ATOM 1835 N N . ASP A 1 240 ? 4.734 -14.648 9.709 1.00 94.25 240 ASP A N 1
ATOM 1836 C CA . ASP A 1 240 ? 5.305 -13.923 10.848 1.00 94.25 240 ASP A CA 1
ATOM 1837 C C . ASP A 1 240 ? 5.080 -12.418 10.720 1.00 94.25 240 ASP A C 1
ATOM 1839 O O . ASP A 1 240 ? 4.733 -11.723 11.681 1.00 94.25 240 ASP A O 1
ATOM 1843 N N . ARG A 1 241 ? 5.239 -11.901 9.498 1.00 95.44 241 ARG A N 1
ATOM 1844 C CA . ARG A 1 241 ? 5.018 -10.489 9.221 1.00 95.44 241 ARG A CA 1
ATOM 1845 C C . ARG A 1 241 ? 3.555 -10.118 9.397 1.00 95.44 241 ARG A C 1
ATOM 1847 O O . ARG A 1 241 ? 3.300 -9.088 10.003 1.00 95.44 241 ARG A O 1
ATOM 1854 N N . LEU A 1 242 ? 2.608 -10.918 8.918 1.00 96.62 242 LEU A N 1
ATOM 1855 C CA . LEU A 1 242 ? 1.182 -10.623 9.064 1.00 96.62 242 LEU A CA 1
ATOM 1856 C C . LEU A 1 242 ? 0.708 -10.724 10.519 1.00 96.62 242 LEU A C 1
ATOM 1858 O O . LEU A 1 242 ? 0.032 -9.806 10.975 1.00 96.62 242 LEU A O 1
ATOM 1862 N N . HIS A 1 243 ? 1.139 -11.737 11.278 1.00 96.00 243 HIS A N 1
ATOM 1863 C CA . HIS A 1 243 ? 0.802 -11.874 12.705 1.00 96.00 243 HIS A CA 1
ATOM 1864 C C . HIS A 1 243 ? 1.288 -10.703 13.562 1.00 96.00 243 HIS A C 1
ATOM 1866 O O . HIS A 1 243 ? 0.720 -10.413 14.610 1.00 96.00 243 HIS A O 1
ATOM 1872 N N . LYS A 1 244 ? 2.337 -9.999 13.128 1.00 95.50 244 LYS A N 1
ATOM 1873 C CA . LYS A 1 244 ? 2.809 -8.797 13.819 1.00 95.50 244 LYS A CA 1
ATOM 1874 C 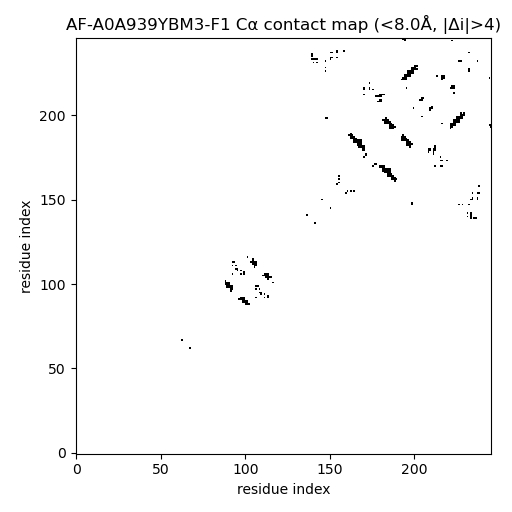C . LYS A 1 244 ? 1.834 -7.616 13.713 1.00 95.50 244 LYS A C 1
ATOM 1876 O O . LYS A 1 244 ? 1.898 -6.717 14.551 1.00 95.50 244 LYS A O 1
ATOM 1881 N N . TYR A 1 245 ? 0.990 -7.570 12.681 1.00 93.81 245 TYR A N 1
ATOM 1882 C CA . TYR A 1 245 ? 0.162 -6.398 12.364 1.00 93.81 245 TYR A CA 1
ATOM 1883 C C . TYR A 1 245 ? -1.354 -6.658 12.352 1.00 93.81 245 TYR A C 1
ATOM 1885 O O . TYR A 1 245 ? -2.108 -5.682 12.351 1.00 93.81 245 TYR A O 1
ATOM 1893 N N . LEU A 1 246 ? -1.803 -7.917 12.335 1.00 92.62 246 LEU A N 1
ATOM 1894 C CA . LEU A 1 246 ? -3.215 -8.331 12.359 1.00 92.62 246 LEU A CA 1
ATOM 1895 C C . LEU A 1 246 ? -3.561 -9.074 13.646 1.00 92.62 246 LEU A C 1
ATOM 1897 O O . LEU A 1 246 ? -4.699 -8.857 14.131 1.00 92.62 246 LEU A O 1
#

Radius of gyration: 30.04 Å; Cα contacts (8 Å, |Δi|>4): 207; chains: 1; bounding box: 49×63×88 Å